Protein AF-A0A1Q9LRY3-F1 (afdb_monomer_lite)

Organism: NCBI:txid1193682

Radius of gyration: 35.94 Å; chains: 1; bounding box: 69×40×103 Å

Foldseek 3Di:
DDKDKDDDQAAAAQDWDDWIKMKDKDKDFDPCVVPPCPLVVLVVLQFFKKKKKKWWWKAFFAPRRPDIDIDMWIFMDTRPDRMTMTIDMDIHGTHHHNDFDFFTQGIKTQQKMKMWMFGAHPVRHGGPVGIDIDMDRGPPRIDRPDTHGHAYDKDKDKFWKWKWKQFLNFIWTLGIWMWIWIQGSVQKIKTATDRDAFTKGFWDDVNHWTKIWGKHKHWDMWIDGQVVWIKTKIKIWTQWMDTNNRTLHHRPWTWIFIKMWTKHFDPPADNHPHAKIKTFIFTAQTDRSPPCSVVCCSIGRGGTMMMMMGTD

Secondary structure (DSSP, 8-state):
-EEEE---SEEETTSPPPPEEEEEEEEEE--GGGSTTHHHHHHHTT--EEEEEEEEEEEE-GGGTT-EEEEEEEEEEETT-SEEEEEEEEEEPP---SS-EEEEEEEEE-SEEEEEEEEE-TTS-B-TT--EEEEEE-SSS-EEEEEEEEEPPPEEEEEEEEEEEEETTEEEEEEEEEEEEEE-TTS-EEEEEE--PPEEEEEEETTTEEEEEEEEEEEEEEEEETTTEEEEEEEEEEEEEEETTEEEE-TTS-EEEEEEEEEEE-TT-BTTTB-EEEEEE-----BS-GGGHHHHHHHH--S-EEEEEEE-

pLDDT: mean 89.68, std 7.14, range [59.06, 97.5]

Sequence (312 aa):
MSVEMDVPTTAVAGVPTEPVPWRARGSVSLRWATAPGLQEALIAEGATTLSGSASVRVYLGGDRVREFVDVEVTGTAPIGADSVSLSASGQFPPMVFASPGAGNPMLVTPGGVGSGITPLKADGTPTSVGTVGFWCMVTPILETWHRVDVLPAPTSAEHGVSGQARLAGADVDLGAGTLALTETADKAVTGSLALPATGTASLRLLGIIPAAARVRVVPGPITGTLASGLSTQATVQVSELSVLGVRVVGEKTPCTSTTTIALSAAEAFTVQAGGTLTGTFDVGAFTGCGAFRPVVDHLLAKPGNTITITTG

Structure (mmCIF, N/CA/C/O backbone):
data_AF-A0A1Q9LRY3-F1
#
_entry.id   AF-A0A1Q9LRY3-F1
#
loop_
_atom_site.group_PDB
_atom_site.id
_atom_site.type_symbol
_atom_site.label_atom_id
_atom_site.label_alt_id
_atom_site.label_comp_id
_atom_site.label_asym_id
_atom_site.label_entity_id
_atom_site.label_seq_id
_atom_site.pdbx_PDB_ins_code
_atom_site.Cartn_x
_atom_site.Cartn_y
_atom_site.Cartn_z
_atom_site.occupancy
_atom_site.B_iso_or_equiv
_atom_site.auth_seq_id
_atom_site.auth_comp_id
_atom_site.auth_asym_id
_atom_site.auth_atom_id
_atom_site.pdbx_PDB_model_num
ATOM 1 N N . MET A 1 1 ? -11.692 1.065 36.501 1.00 73.75 1 MET A N 1
ATOM 2 C CA . MET A 1 1 ? -11.406 0.095 35.423 1.00 73.75 1 MET A CA 1
ATOM 3 C C . MET A 1 1 ? -10.418 0.749 34.477 1.00 73.75 1 MET A C 1
ATOM 5 O O . MET A 1 1 ? -10.568 1.934 34.219 1.00 73.75 1 MET A O 1
ATOM 9 N N . SER A 1 2 ? -9.408 0.020 34.022 1.00 77.81 2 SER A N 1
ATOM 10 C CA . SER A 1 2 ? -8.492 0.419 32.957 1.00 77.81 2 SER A CA 1
ATOM 11 C C . SER A 1 2 ? -8.636 -0.554 31.788 1.00 77.81 2 SER A C 1
ATOM 13 O O . SER A 1 2 ? -8.866 -1.749 31.992 1.00 77.81 2 SER A O 1
ATOM 15 N N . VAL A 1 3 ? -8.518 -0.039 30.568 1.00 82.06 3 VAL A N 1
ATOM 16 C CA . VAL A 1 3 ? -8.523 -0.836 29.338 1.00 82.06 3 VAL A CA 1
ATOM 17 C C . VAL A 1 3 ? -7.234 -0.523 28.590 1.00 82.06 3 VAL A C 1
ATOM 19 O O . VAL A 1 3 ? -6.947 0.632 28.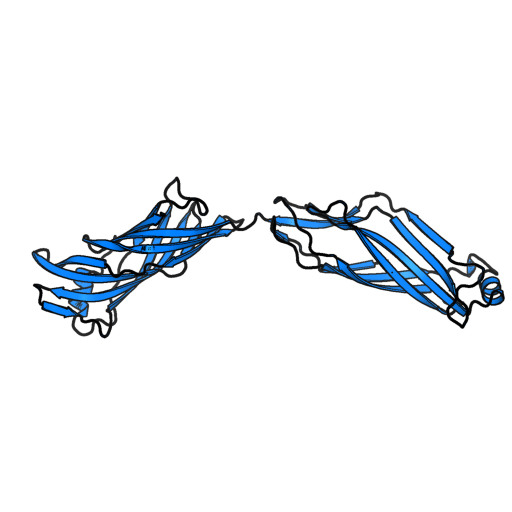298 1.00 82.06 3 VAL A O 1
ATOM 22 N N . GLU A 1 4 ? -6.441 -1.554 28.336 1.00 86.19 4 GLU A N 1
ATOM 23 C CA . GLU A 1 4 ? -5.235 -1.521 27.517 1.00 86.19 4 GLU A CA 1
ATOM 24 C C . GLU A 1 4 ? -5.583 -2.051 26.122 1.00 86.19 4 GLU A C 1
ATOM 26 O O . GLU A 1 4 ? -6.300 -3.048 25.984 1.00 86.19 4 GLU A O 1
ATOM 31 N N . MET A 1 5 ? -5.090 -1.373 25.089 1.00 86.94 5 MET A N 1
ATOM 32 C CA . MET A 1 5 ? -5.422 -1.638 23.689 1.00 86.94 5 MET A CA 1
ATOM 33 C C . MET A 1 5 ? -4.186 -1.423 22.824 1.00 86.94 5 MET A C 1
ATOM 35 O O . MET A 1 5 ? -3.426 -0.492 23.085 1.00 86.94 5 MET A O 1
ATOM 39 N N . ASP A 1 6 ? -4.031 -2.230 21.777 1.00 87.50 6 ASP A N 1
ATOM 40 C CA . ASP A 1 6 ? -3.052 -1.980 20.716 1.00 87.50 6 ASP A CA 1
ATOM 41 C C . ASP A 1 6 ? -3.786 -1.444 19.484 1.00 87.50 6 ASP A C 1
ATOM 43 O O . ASP A 1 6 ? -4.295 -2.197 18.652 1.00 87.50 6 ASP A O 1
ATOM 47 N N . VAL A 1 7 ? -3.971 -0.125 19.463 1.00 87.19 7 VAL A N 1
ATOM 48 C CA . VAL A 1 7 ? -4.775 0.574 18.458 1.00 87.19 7 VAL A CA 1
ATOM 49 C C . VAL A 1 7 ? -3.871 1.255 17.428 1.00 87.19 7 VAL A C 1
ATOM 51 O O . VAL A 1 7 ? -2.958 1.990 17.811 1.00 87.19 7 VAL A O 1
ATOM 54 N N . PRO A 1 8 ? -4.123 1.079 16.118 1.00 88.44 8 PRO A N 1
ATOM 55 C CA . PRO A 1 8 ? -3.347 1.754 15.089 1.00 88.44 8 PRO A CA 1
ATOM 56 C C . PRO A 1 8 ? -3.549 3.272 15.139 1.00 88.44 8 PRO A C 1
ATOM 58 O O . PRO A 1 8 ? -4.642 3.770 15.413 1.00 88.44 8 PRO A O 1
ATOM 61 N N . THR A 1 9 ? -2.493 4.024 14.833 1.00 89.75 9 THR A N 1
ATOM 62 C CA . THR A 1 9 ? -2.553 5.488 14.676 1.00 89.75 9 THR A CA 1
ATOM 63 C C . THR A 1 9 ? -2.983 5.905 13.271 1.00 89.75 9 THR A C 1
ATOM 65 O O . THR A 1 9 ? -3.485 7.014 13.090 1.00 89.75 9 THR A O 1
ATOM 68 N N . THR A 1 10 ? -2.849 5.006 12.292 1.00 91.19 10 THR A N 1
ATOM 69 C CA . THR A 1 10 ? -3.249 5.224 10.900 1.00 91.19 10 THR A CA 1
ATOM 70 C C . THR A 1 10 ? -4.116 4.086 10.360 1.00 91.19 10 THR A C 1
ATOM 72 O O . THR A 1 10 ? -3.998 2.932 10.768 1.00 91.19 10 THR A O 1
ATOM 75 N N . ALA A 1 11 ? -4.995 4.414 9.417 1.00 91.94 11 ALA A N 1
ATOM 76 C CA . ALA A 1 11 ? -5.790 3.469 8.636 1.00 91.94 11 ALA A CA 1
ATOM 77 C C . ALA A 1 11 ? -5.769 3.879 7.158 1.00 91.94 11 ALA A C 1
ATOM 79 O O . ALA A 1 11 ? -5.368 4.993 6.831 1.00 91.94 11 ALA A O 1
ATOM 80 N N . VAL A 1 12 ? -6.208 3.000 6.258 1.00 92.19 12 VAL A N 1
ATOM 81 C CA . VAL A 1 12 ? -6.309 3.300 4.822 1.00 92.19 12 VAL A CA 1
ATOM 82 C C . VAL A 1 12 ? -7.775 3.260 4.406 1.00 92.19 12 VAL A C 1
ATOM 84 O O . VAL A 1 12 ? -8.494 2.323 4.746 1.00 92.19 12 VAL A O 1
ATOM 87 N N . ALA A 1 13 ? -8.225 4.282 3.678 1.00 91.94 13 ALA A N 1
ATOM 88 C CA . ALA A 1 13 ? -9.606 4.379 3.224 1.00 91.94 13 ALA A CA 1
ATOM 89 C C . ALA A 1 13 ? -10.010 3.139 2.404 1.00 91.94 13 ALA A C 1
ATOM 91 O O . ALA A 1 13 ? -9.270 2.694 1.529 1.00 91.94 13 ALA A O 1
ATOM 92 N N . GLY A 1 14 ? -11.173 2.561 2.700 1.00 89.50 14 GLY A N 1
ATOM 93 C CA . GLY A 1 14 ? -11.691 1.357 2.043 1.00 89.50 14 GLY A CA 1
ATOM 94 C C . GLY A 1 14 ? -10.984 0.042 2.404 1.00 89.50 14 GLY A C 1
ATOM 95 O O . GLY A 1 14 ? -11.425 -1.012 1.948 1.00 89.50 14 GLY A O 1
ATOM 96 N N . VAL A 1 15 ? -9.932 0.065 3.230 1.00 90.38 15 VAL A N 1
ATOM 97 C CA . VAL A 1 15 ? -9.216 -1.137 3.684 1.00 90.38 15 VAL A CA 1
ATOM 98 C C . VAL A 1 15 ? -9.613 -1.450 5.134 1.00 90.38 15 VAL A C 1
ATOM 100 O O . VAL A 1 15 ? -9.530 -0.561 5.984 1.00 90.38 15 VAL A O 1
ATOM 103 N N . PRO A 1 16 ? -10.041 -2.688 5.453 1.00 92.12 16 PRO A N 1
ATOM 104 C CA . PRO A 1 16 ? -10.281 -3.092 6.836 1.00 92.12 16 PRO A CA 1
ATOM 105 C C . PRO A 1 16 ? -9.010 -2.987 7.683 1.00 92.12 16 PRO A C 1
ATOM 107 O O . PRO A 1 16 ? -7.952 -3.462 7.274 1.00 92.12 16 PRO A O 1
ATOM 110 N N . THR A 1 17 ? -9.111 -2.398 8.875 1.00 91.62 17 THR A N 1
ATOM 111 C CA . THR A 1 17 ? -8.026 -2.446 9.864 1.00 91.62 17 THR A CA 1
ATOM 112 C C . THR A 1 17 ? -7.809 -3.873 10.361 1.00 91.62 17 THR A C 1
ATOM 114 O O . THR A 1 17 ? -8.718 -4.702 10.320 1.00 91.62 17 THR A O 1
ATOM 117 N N . GLU A 1 18 ? -6.640 -4.152 10.933 1.00 91.81 18 GLU A N 1
ATOM 118 C CA . GLU A 1 18 ? -6.474 -5.360 11.746 1.00 91.81 18 GLU A CA 1
ATOM 119 C C . GLU A 1 18 ? -7.456 -5.351 12.939 1.00 91.81 18 GLU A C 1
ATOM 121 O O . GLU A 1 18 ? -7.834 -4.271 13.423 1.00 91.81 18 GLU A O 1
ATOM 126 N N . PRO A 1 19 ? -7.893 -6.528 13.428 1.00 93.00 19 PRO A N 1
ATOM 127 C CA . PRO A 1 19 ? -8.629 -6.627 14.682 1.00 93.00 19 PRO A CA 1
ATOM 128 C C . PRO A 1 19 ? -7.817 -6.030 15.834 1.00 93.00 19 PRO A C 1
ATOM 130 O O . PRO A 1 19 ? -6.621 -6.283 15.959 1.00 93.00 19 PRO A O 1
ATOM 133 N N . VAL A 1 20 ? -8.471 -5.275 16.716 1.00 93.62 20 VAL A N 1
ATOM 134 C CA . VAL A 1 20 ? -7.794 -4.601 17.834 1.00 93.62 20 VAL A CA 1
ATOM 135 C C . VAL A 1 20 ? -7.915 -5.455 19.089 1.00 93.62 20 VAL A C 1
ATOM 137 O O . VAL A 1 20 ? -9.012 -5.529 19.657 1.00 93.62 20 VAL A O 1
ATOM 140 N N . PRO A 1 21 ? -6.834 -6.094 19.568 1.00 94.50 21 PRO A N 1
ATOM 141 C CA . PRO A 1 21 ? -6.869 -6.797 20.836 1.00 94.50 21 PRO A CA 1
ATOM 142 C C . PRO A 1 21 ? -6.988 -5.806 21.991 1.00 94.50 21 PRO A C 1
ATOM 144 O O . PRO A 1 21 ? -6.367 -4.741 22.003 1.00 94.50 21 PRO A O 1
ATOM 147 N N . TRP A 1 22 ? -7.761 -6.189 23.002 1.00 93.25 22 TRP A N 1
ATOM 148 C CA . TRP A 1 22 ? -7.897 -5.414 24.225 1.00 93.25 22 TRP A CA 1
ATOM 149 C C . TRP A 1 22 ? -7.783 -6.296 25.461 1.00 93.25 22 TRP A C 1
ATOM 151 O O . TRP A 1 22 ? -8.144 -7.478 25.468 1.00 93.25 22 TRP A O 1
ATOM 161 N N . ARG A 1 23 ? -7.279 -5.695 26.537 1.00 93.25 23 ARG A N 1
ATOM 162 C CA . ARG A 1 23 ? -7.241 -6.269 27.882 1.00 93.25 23 ARG A CA 1
ATOM 163 C C . ARG A 1 23 ? -7.797 -5.248 28.849 1.00 93.25 23 ARG A C 1
ATOM 165 O O . ARG A 1 23 ? -7.340 -4.116 28.889 1.00 93.25 23 ARG A O 1
ATOM 172 N N . ALA A 1 24 ? -8.765 -5.651 29.650 1.00 91.06 24 ALA A N 1
ATOM 173 C CA . ALA A 1 24 ? -9.369 -4.784 30.640 1.00 91.06 24 ALA A CA 1
ATOM 174 C C . ALA A 1 24 ? -9.123 -5.334 32.042 1.00 91.06 24 ALA A C 1
ATOM 176 O O . ALA A 1 24 ? -9.172 -6.544 32.276 1.00 91.06 24 ALA A O 1
ATOM 177 N N . ARG A 1 25 ? -8.849 -4.429 32.978 1.00 91.38 25 ARG A N 1
ATOM 178 C CA . ARG A 1 25 ? -8.678 -4.724 34.398 1.00 91.38 25 ARG A CA 1
ATOM 179 C C . ARG A 1 25 ? -9.492 -3.743 35.222 1.00 91.38 25 ARG A C 1
ATOM 181 O O . ARG A 1 25 ? -9.695 -2.588 34.857 1.00 91.38 25 ARG A O 1
ATOM 188 N N . GLY A 1 26 ? -9.963 -4.178 36.372 1.00 88.81 26 GLY A N 1
ATOM 189 C CA . GLY A 1 26 ? -10.694 -3.313 37.278 1.00 88.81 26 GLY A CA 1
ATOM 190 C C . GLY A 1 26 ? -10.714 -3.873 38.679 1.00 88.81 26 GLY A C 1
ATOM 191 O O . GLY A 1 26 ? -10.253 -4.982 38.936 1.00 88.81 26 GLY A O 1
ATOM 192 N N . SER A 1 27 ? -11.276 -3.095 39.584 1.00 89.38 27 SER A N 1
ATOM 193 C CA . SER A 1 27 ? -11.623 -3.582 40.902 1.00 89.38 27 SER A CA 1
ATOM 194 C C . SER A 1 27 ? -12.907 -2.917 41.363 1.00 89.38 27 SER A C 1
ATOM 196 O O . SER A 1 27 ? -13.177 -1.763 41.022 1.00 89.38 27 SER A O 1
ATOM 198 N N . VAL A 1 28 ? -13.698 -3.658 42.131 1.00 86.94 28 VAL A N 1
ATOM 199 C CA . VAL A 1 28 ? -14.804 -3.099 42.907 1.00 86.94 28 VAL A CA 1
ATOM 200 C C . VAL A 1 28 ? -14.373 -3.091 44.359 1.00 86.94 28 VAL A C 1
ATOM 202 O O . VAL A 1 28 ? -14.120 -4.150 44.932 1.00 86.94 28 VAL A O 1
ATOM 205 N N . SER A 1 29 ? -14.239 -1.902 44.941 1.00 86.81 29 SER A N 1
ATOM 206 C CA . SER A 1 29 ? -13.903 -1.751 46.356 1.00 86.81 29 SER A CA 1
ATOM 207 C C . SER A 1 29 ? -15.130 -1.997 47.224 1.00 86.81 29 SER A C 1
ATOM 209 O O . SER A 1 29 ? -16.175 -1.378 47.031 1.00 86.81 29 SER A O 1
ATOM 211 N N . LEU A 1 30 ? -14.975 -2.862 48.217 1.00 84.38 30 LEU A N 1
ATOM 212 C CA . LEU A 1 30 ? -16.008 -3.240 49.166 1.00 84.38 30 LEU A CA 1
ATOM 213 C C . LEU A 1 30 ? -15.738 -2.519 50.483 1.00 84.38 30 LEU A C 1
ATOM 215 O O . LEU A 1 30 ? -14.848 -2.882 51.244 1.00 84.38 30 LEU A O 1
ATOM 219 N N . ARG A 1 31 ? -16.483 -1.442 50.749 1.00 84.69 31 ARG A N 1
ATOM 220 C CA . ARG A 1 31 ? -16.332 -0.669 51.990 1.00 84.69 31 ARG A CA 1
ATOM 221 C C . ARG A 1 31 ? -17.292 -1.162 53.064 1.00 84.69 31 ARG A C 1
ATOM 223 O O . ARG A 1 31 ? -18.238 -0.463 53.419 1.00 84.69 31 ARG A O 1
ATOM 230 N N . TRP A 1 32 ? -17.022 -2.340 53.616 1.00 84.06 32 TRP A N 1
ATOM 231 C CA . TRP A 1 32 ? -17.855 -2.969 54.650 1.00 84.06 32 TRP A CA 1
ATOM 232 C C . TRP A 1 32 ? -18.131 -2.060 55.855 1.00 84.06 32 TRP A C 1
ATOM 234 O O . TRP A 1 32 ? -19.256 -1.996 56.338 1.00 84.06 32 TRP A O 1
ATOM 244 N N . ALA A 1 33 ? -17.146 -1.255 56.270 1.00 81.94 33 ALA A N 1
ATOM 245 C CA . ALA A 1 33 ? -17.295 -0.299 57.371 1.00 81.94 33 ALA A CA 1
ATOM 246 C C . ALA A 1 33 ? -18.390 0.765 57.142 1.00 81.94 33 ALA A C 1
ATOM 248 O O . ALA A 1 33 ? -18.914 1.320 58.102 1.00 81.94 33 ALA A O 1
ATOM 249 N N . THR A 1 34 ? -18.742 1.059 55.885 1.00 80.62 34 THR A N 1
ATOM 250 C CA . THR A 1 34 ? -19.812 2.020 55.555 1.00 80.62 34 THR A CA 1
ATOM 251 C C . THR A 1 34 ? -21.216 1.412 55.595 1.00 80.62 34 THR A C 1
ATOM 253 O O . THR A 1 34 ? -22.191 2.156 55.549 1.00 80.62 34 THR A O 1
ATOM 256 N N . ALA A 1 35 ? -21.327 0.086 55.726 1.00 80.25 35 ALA A N 1
ATOM 257 C CA . ALA A 1 35 ? -22.589 -0.641 55.838 1.00 80.25 35 ALA A CA 1
ATOM 258 C C . ALA A 1 35 ? -22.475 -1.781 56.876 1.00 80.25 35 ALA A C 1
ATOM 260 O O . ALA A 1 35 ? -22.403 -2.956 56.502 1.00 80.25 35 ALA A O 1
ATOM 261 N N . PRO A 1 36 ? -22.444 -1.451 58.183 1.00 80.94 36 PRO A N 1
ATOM 262 C CA . PRO A 1 36 ? -22.343 -2.449 59.247 1.00 80.94 36 PRO A CA 1
ATOM 263 C C . PRO A 1 36 ? -23.496 -3.462 59.166 1.00 80.94 36 PRO A C 1
ATOM 265 O O . PRO A 1 36 ? -24.648 -3.062 59.004 1.00 80.94 36 PRO A O 1
ATOM 268 N N . GLY A 1 37 ? -23.208 -4.762 59.279 1.00 85.25 37 GLY A N 1
ATOM 269 C CA . GLY A 1 37 ? -24.217 -5.829 59.226 1.00 85.25 37 GLY A CA 1
ATOM 270 C C . GLY A 1 37 ? -24.505 -6.392 57.829 1.00 85.25 37 GLY A C 1
ATOM 271 O O . GLY A 1 37 ? -25.123 -7.451 57.718 1.00 85.25 37 GLY A O 1
ATOM 272 N N . LEU A 1 38 ? -24.069 -5.722 56.750 1.00 86.56 38 LEU A N 1
ATOM 273 C CA . LEU A 1 38 ? -24.312 -6.199 55.383 1.00 86.56 38 LEU A CA 1
ATOM 274 C C . LEU A 1 38 ? -23.587 -7.522 55.110 1.00 86.56 38 LEU A C 1
ATOM 276 O O . LEU A 1 38 ? -24.153 -8.419 54.492 1.00 86.56 38 LEU A O 1
ATOM 280 N N . GLN A 1 39 ? -22.345 -7.654 55.575 1.00 89.81 39 GLN A N 1
ATOM 281 C CA . GLN A 1 39 ? -21.568 -8.875 55.384 1.00 89.81 39 GLN A CA 1
ATOM 282 C C . GLN A 1 39 ? -22.225 -10.058 56.102 1.00 89.81 39 GLN A C 1
ATOM 284 O O . GLN A 1 39 ? -22.404 -11.117 55.506 1.00 89.81 39 GLN A O 1
ATOM 289 N N . GLU A 1 40 ? -22.627 -9.870 57.358 1.00 91.00 40 GLU A N 1
ATOM 290 C CA . GLU A 1 40 ? -23.303 -10.883 58.164 1.00 91.00 40 GLU A CA 1
ATOM 291 C C . GLU A 1 40 ? -24.643 -11.290 57.545 1.00 91.00 40 GLU A C 1
ATOM 293 O O . GLU A 1 40 ? -24.951 -12.480 57.490 1.00 91.00 40 GLU A O 1
ATOM 298 N N . ALA A 1 41 ? -25.410 -10.329 57.021 1.00 90.38 41 ALA A N 1
ATOM 299 C CA . ALA A 1 41 ? -26.664 -10.603 56.324 1.00 90.38 41 ALA A CA 1
ATOM 300 C C . ALA A 1 41 ? -26.449 -11.447 55.057 1.00 90.38 41 ALA A C 1
ATOM 302 O O . ALA A 1 41 ? -27.172 -12.413 54.827 1.00 90.38 41 ALA A O 1
ATOM 303 N N . LEU A 1 42 ? -25.422 -11.140 54.257 1.00 92.12 42 LEU A N 1
ATOM 304 C CA . LEU A 1 42 ? -25.081 -11.936 53.076 1.00 92.12 42 LEU A CA 1
ATOM 305 C C . LEU A 1 42 ? -24.637 -13.360 53.448 1.00 92.12 42 LEU A C 1
ATOM 307 O O . LEU A 1 42 ? -25.035 -14.316 52.782 1.00 92.12 42 LEU A O 1
ATOM 311 N N . ILE A 1 43 ? -23.855 -13.516 54.521 1.00 93.56 43 ILE A N 1
ATOM 312 C CA . ILE A 1 43 ? -23.449 -14.833 55.041 1.00 93.56 43 ILE A CA 1
ATOM 313 C C . ILE A 1 43 ? -24.670 -15.623 55.533 1.00 93.56 43 ILE A C 1
ATOM 315 O O . ILE A 1 43 ? -24.761 -16.821 55.270 1.00 93.56 43 ILE A O 1
ATOM 319 N N . ALA A 1 44 ? -25.625 -14.972 56.205 1.00 93.81 44 ALA A N 1
ATOM 320 C CA . ALA A 1 44 ? -26.860 -15.608 56.667 1.00 93.81 44 ALA A CA 1
ATOM 321 C C . ALA A 1 44 ? -27.730 -16.122 55.503 1.00 93.81 44 ALA A C 1
ATOM 323 O O . ALA A 1 44 ? -28.356 -17.172 55.624 1.00 93.81 44 ALA A O 1
ATOM 324 N N . GLU A 1 45 ? -27.690 -15.446 54.351 1.00 94.38 45 GLU A N 1
ATOM 325 C CA . GLU A 1 45 ? -28.293 -15.898 53.086 1.00 94.38 45 GLU A CA 1
ATOM 326 C C . GLU A 1 45 ? -27.479 -16.998 52.368 1.00 94.38 45 GLU A C 1
ATOM 328 O O . GLU A 1 45 ? -27.818 -17.431 51.261 1.00 94.38 45 GLU A O 1
ATOM 333 N N . GLY A 1 46 ? -26.394 -17.467 52.988 1.00 94.56 46 GLY A N 1
ATOM 334 C CA . GLY A 1 46 ? -25.541 -18.540 52.490 1.00 94.56 46 GLY A CA 1
ATOM 335 C C . GLY A 1 46 ? -24.461 -18.091 51.506 1.00 94.56 46 GLY A C 1
ATOM 336 O O . GLY A 1 46 ? -23.884 -18.949 50.837 1.00 94.56 46 GLY A O 1
ATOM 337 N N . ALA A 1 47 ? -24.178 -16.787 51.385 1.00 95.56 47 ALA A N 1
ATOM 338 C CA . ALA A 1 47 ? -23.118 -16.304 50.506 1.00 95.56 47 ALA A CA 1
ATOM 339 C C . ALA A 1 47 ? -21.732 -16.717 51.023 1.00 95.56 47 ALA A C 1
ATOM 341 O O . ALA A 1 47 ? -21.366 -16.446 52.166 1.00 95.56 47 ALA A O 1
ATOM 342 N N . THR A 1 48 ? -20.927 -17.312 50.148 1.00 96.38 48 THR A N 1
ATOM 343 C CA . THR A 1 48 ? -19.517 -17.645 50.408 1.00 96.38 48 THR A CA 1
ATOM 344 C C . THR A 1 48 ? -18.564 -16.821 49.551 1.00 96.38 48 THR A C 1
ATOM 346 O O . THR A 1 48 ? -17.422 -16.575 49.940 1.00 96.38 48 THR A O 1
ATOM 349 N N . THR A 1 49 ? -19.023 -16.381 48.380 1.00 96.56 49 THR A N 1
ATOM 350 C CA . THR A 1 49 ? -18.237 -15.596 47.426 1.00 96.56 49 THR A CA 1
ATOM 351 C C . THR A 1 49 ? -19.061 -14.440 46.868 1.00 96.56 49 THR A C 1
ATOM 353 O O . THR A 1 49 ? -20.288 -14.411 46.944 1.00 96.56 49 THR A O 1
ATOM 356 N N . LEU A 1 50 ? -18.366 -13.449 46.324 1.00 95.25 50 LEU A N 1
ATOM 357 C CA . LEU A 1 50 ? -18.930 -12.299 45.634 1.00 95.25 50 LEU A CA 1
ATOM 358 C C . LEU A 1 50 ? -18.454 -12.340 44.188 1.00 95.25 50 LEU A C 1
ATOM 360 O O . LEU A 1 50 ? -17.248 -12.369 43.946 1.00 95.25 50 LEU A O 1
ATOM 364 N N . SER A 1 51 ? -19.388 -12.315 43.241 1.00 95.44 51 SER A N 1
ATOM 365 C CA . SER A 1 51 ? -19.103 -12.149 41.817 1.00 95.44 51 SER A CA 1
ATOM 366 C C . SER A 1 51 ? -19.290 -10.692 41.428 1.00 95.44 51 SER A C 1
ATOM 368 O O . SER A 1 51 ? -20.405 -10.174 41.469 1.00 95.44 51 SER A O 1
ATOM 370 N N . GLY A 1 52 ? -18.198 -10.025 41.071 1.00 93.88 52 GLY A N 1
ATOM 371 C CA . GLY A 1 52 ? -18.205 -8.663 40.557 1.00 93.88 52 GLY A CA 1
ATOM 372 C C . GLY A 1 52 ? -18.251 -8.650 39.032 1.00 93.88 52 GLY A C 1
ATOM 373 O O . GLY A 1 52 ? -17.638 -9.493 38.377 1.00 93.88 52 GLY A O 1
ATOM 374 N N . SER A 1 53 ? -18.947 -7.666 38.475 1.00 92.44 53 SER A N 1
ATOM 375 C CA . SER A 1 53 ? -19.002 -7.390 37.038 1.00 92.44 53 SER A CA 1
ATOM 376 C C . SER A 1 53 ? -18.909 -5.887 36.785 1.00 92.44 53 SER A C 1
ATOM 378 O O . SER A 1 53 ? -19.389 -5.084 37.590 1.00 92.44 53 SER A O 1
ATOM 380 N N . ALA A 1 54 ? -18.282 -5.503 35.678 1.00 90.06 54 ALA A N 1
ATOM 381 C CA . ALA A 1 54 ? -18.363 -4.162 35.118 1.00 90.06 54 ALA A CA 1
ATOM 382 C C . ALA A 1 54 ? -18.405 -4.250 33.592 1.00 90.06 54 ALA A C 1
ATOM 384 O O . ALA A 1 54 ? -17.724 -5.076 32.995 1.00 90.06 54 ALA A O 1
ATOM 385 N N . SER A 1 55 ? -19.203 -3.398 32.964 1.00 88.50 55 SER A N 1
ATOM 386 C CA . SER A 1 55 ? -19.448 -3.381 31.529 1.00 88.50 55 SER A CA 1
ATOM 387 C C . SER A 1 55 ? -19.395 -1.954 31.002 1.00 88.50 55 SER A C 1
ATOM 389 O O . SER A 1 55 ? -19.891 -1.015 31.633 1.00 88.50 55 SER A O 1
ATOM 391 N N . VAL A 1 56 ? -18.789 -1.790 29.833 1.00 87.12 56 VAL A N 1
ATOM 392 C CA . VAL A 1 56 ? -18.792 -0.537 29.078 1.00 87.12 56 VAL A CA 1
ATOM 393 C C . VAL A 1 56 ? -19.095 -0.839 27.622 1.00 87.12 56 VAL A C 1
ATOM 395 O O . VAL A 1 56 ? -18.544 -1.771 27.039 1.00 87.12 56 VAL A O 1
ATOM 398 N N . ARG A 1 57 ? -19.974 -0.036 27.027 1.00 87.62 57 ARG A N 1
ATOM 399 C CA . ARG A 1 57 ? -20.280 -0.121 25.603 1.00 87.62 57 ARG A CA 1
ATOM 400 C C . ARG A 1 57 ? -19.275 0.699 24.814 1.00 87.62 57 ARG A C 1
ATOM 402 O O . ARG A 1 57 ? -19.135 1.894 25.061 1.00 87.62 57 ARG A O 1
ATOM 409 N N . VAL A 1 58 ? -18.617 0.085 23.842 1.00 88.69 58 VAL A N 1
ATOM 410 C CA . VAL A 1 58 ? -17.687 0.773 22.944 1.00 88.69 58 VAL A CA 1
ATOM 411 C C . VAL A 1 58 ? -18.283 0.778 21.547 1.00 88.69 58 VAL A C 1
ATOM 413 O O . VAL A 1 58 ? -18.437 -0.276 20.939 1.00 88.69 58 VAL A O 1
ATOM 416 N N . TYR A 1 59 ? -18.634 1.959 21.048 1.00 88.94 59 TYR A N 1
ATOM 417 C CA . TYR A 1 59 ? -19.045 2.161 19.664 1.00 88.94 59 TYR A CA 1
ATOM 418 C C . TYR A 1 59 ? -17.823 2.189 18.758 1.00 88.94 59 TYR A C 1
ATOM 420 O O . TYR A 1 59 ? -16.811 2.828 19.068 1.00 88.94 59 TYR A O 1
ATOM 428 N N . LEU A 1 60 ? -17.950 1.499 17.632 1.00 90.25 60 LEU A N 1
ATOM 429 C CA . LEU A 1 60 ? -16.904 1.377 16.633 1.00 90.25 60 LEU A CA 1
ATOM 430 C C . LEU A 1 60 ? -17.058 2.479 15.587 1.00 90.25 60 LEU A C 1
ATOM 432 O O . LEU A 1 60 ? -18.160 2.781 15.133 1.00 90.25 60 LEU A O 1
ATOM 436 N N . GLY A 1 61 ? -15.944 3.103 15.232 1.00 85.75 61 GLY A N 1
ATOM 437 C CA . GLY A 1 61 ? -15.872 4.142 14.216 1.00 85.75 61 GLY A CA 1
ATOM 438 C C . GLY A 1 61 ? -15.922 3.610 12.783 1.00 85.75 61 GLY A C 1
ATOM 439 O O . GLY A 1 61 ? -16.267 2.456 12.516 1.00 85.75 61 GLY A O 1
ATOM 440 N N . GLY A 1 62 ? -15.556 4.484 11.844 1.00 80.88 62 GLY A N 1
ATOM 441 C CA . GLY A 1 62 ? -15.580 4.194 10.408 1.00 80.88 62 GLY A CA 1
ATOM 442 C C . GLY A 1 62 ? -16.995 4.179 9.835 1.00 80.88 62 GLY A C 1
ATOM 443 O O . GLY A 1 62 ? -17.869 4.915 10.285 1.00 80.88 62 GLY A O 1
ATOM 444 N N . ASP A 1 63 ? -17.246 3.310 8.863 1.00 74.69 63 ASP A N 1
ATOM 445 C CA . ASP A 1 63 ? -18.549 3.162 8.201 1.00 74.69 63 ASP A CA 1
ATOM 446 C C . ASP A 1 63 ? -19.594 2.502 9.119 1.00 74.69 63 ASP A C 1
ATOM 448 O O . ASP A 1 63 ? -20.776 2.405 8.782 1.00 74.69 63 ASP A O 1
ATOM 452 N N . ARG A 1 64 ? -19.162 2.052 10.304 1.00 65.50 64 ARG A N 1
ATOM 453 C CA . ARG A 1 64 ? -19.941 1.261 11.257 1.00 65.50 64 ARG A CA 1
ATOM 454 C C . ARG A 1 64 ? -20.268 1.995 12.555 1.00 65.50 64 ARG A C 1
ATOM 456 O O . ARG A 1 64 ? -20.425 1.346 13.578 1.00 65.50 64 ARG A O 1
ATOM 463 N N . VAL A 1 65 ? -20.504 3.310 12.513 1.00 63.91 65 VAL A N 1
ATOM 464 C CA . VAL A 1 65 ? -20.811 4.167 13.694 1.00 63.91 65 VAL A CA 1
ATOM 465 C C . VAL A 1 65 ? -21.991 3.675 14.573 1.00 63.91 65 VAL A C 1
ATOM 467 O O . VAL A 1 65 ? -22.254 4.219 15.641 1.00 63.91 65 VAL A O 1
ATOM 470 N N . ARG A 1 66 ? -22.742 2.650 14.146 1.00 69.06 66 ARG A N 1
ATOM 471 C CA . ARG A 1 66 ? -23.852 2.029 14.893 1.00 69.06 66 ARG A CA 1
ATOM 472 C C . ARG A 1 66 ? -23.524 0.656 15.490 1.00 69.06 66 ARG A C 1
ATOM 474 O O . ARG A 1 66 ? -24.349 0.126 16.229 1.00 69.06 66 ARG A O 1
ATOM 481 N N . GLU A 1 67 ? -22.373 0.075 15.166 1.00 85.56 67 GLU A N 1
ATOM 482 C CA . GLU A 1 67 ? -21.904 -1.173 15.761 1.00 85.56 67 GLU A CA 1
ATOM 483 C C . GLU A 1 67 ? -21.225 -0.878 17.100 1.00 85.56 67 GLU A C 1
ATOM 485 O O . GLU A 1 67 ? -20.572 0.155 17.280 1.00 85.56 67 GLU A O 1
ATOM 490 N N . PHE A 1 68 ? -21.405 -1.779 18.058 1.00 88.62 68 PHE A N 1
ATOM 491 C CA . PHE A 1 68 ? -20.795 -1.664 19.368 1.00 88.62 68 PHE A CA 1
ATOM 492 C C . PHE A 1 68 ? -20.350 -3.026 19.880 1.00 88.62 68 PHE A C 1
ATOM 494 O O . PHE A 1 68 ? -20.920 -4.059 19.533 1.00 88.62 68 PHE A O 1
ATOM 501 N N . VAL A 1 69 ? -19.346 -3.002 20.746 1.00 90.00 69 VAL A N 1
ATOM 502 C CA . VAL A 1 69 ? -18.895 -4.156 21.518 1.00 90.00 69 VAL A CA 1
ATOM 503 C C . VAL A 1 69 ? -19.066 -3.816 22.990 1.00 90.00 69 VAL A C 1
ATOM 505 O O . VAL A 1 69 ? -18.594 -2.776 23.455 1.00 90.00 69 VAL A O 1
ATOM 508 N N . ASP A 1 70 ? -19.749 -4.692 23.717 1.00 88.88 70 ASP A N 1
ATOM 509 C CA . ASP A 1 70 ? -19.845 -4.595 25.167 1.00 88.88 70 ASP A CA 1
ATOM 510 C C . ASP A 1 70 ? -18.588 -5.245 25.772 1.00 88.88 70 ASP A C 1
ATOM 512 O O . ASP A 1 70 ? -18.341 -6.443 25.637 1.00 88.88 70 ASP A O 1
ATOM 516 N N . VAL A 1 71 ? -17.745 -4.420 26.391 1.00 89.69 71 VAL A N 1
ATOM 517 C CA . VAL A 1 71 ? -16.545 -4.857 27.107 1.00 89.69 71 VAL A CA 1
ATOM 518 C C . VAL A 1 71 ? -16.961 -5.171 28.533 1.00 89.69 71 VAL A C 1
ATOM 520 O O . VAL A 1 71 ? -17.126 -4.264 29.349 1.00 89.69 71 VAL A O 1
ATOM 523 N N . GLU A 1 72 ? -17.139 -6.455 28.821 1.00 90.94 72 GLU A N 1
ATOM 524 C CA . GLU A 1 72 ? -17.496 -6.953 30.145 1.00 90.94 72 GLU A CA 1
ATOM 525 C C . GLU A 1 72 ? -16.269 -7.537 30.852 1.00 90.94 72 GLU A C 1
ATOM 527 O O . GLU A 1 72 ? -15.545 -8.362 30.298 1.00 90.94 72 GLU A O 1
ATOM 532 N N . VAL A 1 73 ? -16.027 -7.095 32.084 1.00 91.81 73 VAL A N 1
ATOM 533 C CA . VAL A 1 73 ? -15.019 -7.646 32.990 1.00 91.81 73 VAL A CA 1
ATOM 534 C C . VAL A 1 73 ? -15.704 -8.264 34.192 1.00 91.81 73 VAL A C 1
ATOM 536 O O . VAL A 1 73 ? -16.554 -7.644 34.828 1.00 91.81 73 VAL A O 1
ATOM 539 N N . THR A 1 74 ? -15.286 -9.471 34.546 1.00 94.62 74 THR A N 1
ATOM 540 C CA . THR A 1 74 ? -15.835 -10.205 35.686 1.00 94.62 74 THR A CA 1
ATOM 541 C C . THR A 1 74 ? -14.724 -10.674 36.607 1.00 94.62 74 THR A C 1
ATOM 543 O O . THR A 1 74 ? -13.552 -10.743 36.225 1.00 94.62 74 THR A O 1
ATOM 546 N N . GLY A 1 75 ? -15.088 -11.013 37.834 1.00 95.06 75 GLY A N 1
ATOM 547 C CA . GLY A 1 75 ? -14.183 -11.637 38.783 1.00 95.06 75 GLY A CA 1
ATOM 548 C C . GLY A 1 75 ? -14.909 -12.069 40.041 1.00 95.06 75 GLY A C 1
ATOM 549 O O . GLY A 1 75 ? -16.052 -11.683 40.279 1.00 95.06 75 GLY A O 1
ATOM 550 N N . THR A 1 76 ? -14.237 -12.870 40.857 1.00 95.69 76 THR A N 1
ATOM 551 C CA . THR A 1 76 ? -14.801 -13.388 42.103 1.00 95.69 76 THR A CA 1
ATOM 552 C C . THR A 1 76 ? -13.854 -13.156 43.266 1.00 95.69 76 THR A C 1
ATOM 554 O O . THR A 1 76 ? -12.639 -13.260 43.104 1.00 95.69 76 THR A O 1
ATOM 557 N N . ALA A 1 77 ? -14.403 -12.902 44.447 1.00 95.31 77 ALA A N 1
ATOM 558 C CA . ALA A 1 77 ? -13.649 -12.834 45.694 1.00 95.31 77 ALA A CA 1
ATOM 559 C C . ALA A 1 77 ? -14.398 -13.570 46.815 1.00 95.31 77 ALA A C 1
ATOM 561 O O . ALA A 1 77 ? -15.622 -13.703 46.739 1.00 95.31 77 ALA A O 1
ATOM 562 N N . PRO A 1 78 ? -13.708 -14.057 47.859 1.00 94.44 78 PRO A N 1
ATOM 563 C CA . PRO A 1 78 ? -14.382 -14.571 49.045 1.00 94.44 78 PRO A CA 1
ATOM 564 C C . PRO A 1 78 ? -15.166 -13.459 49.752 1.00 94.44 78 PRO A C 1
ATOM 566 O O . PRO A 1 78 ? -14.804 -12.280 49.689 1.00 94.44 78 PRO A O 1
ATOM 569 N N . ILE A 1 79 ? -16.240 -13.833 50.447 1.00 90.88 79 ILE A N 1
ATOM 570 C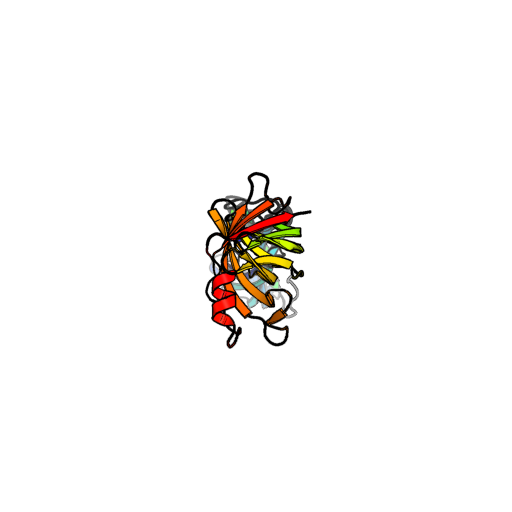 CA . ILE A 1 79 ? -16.971 -12.886 51.291 1.00 90.88 79 ILE A CA 1
ATOM 571 C C . ILE A 1 79 ? -16.055 -12.325 52.392 1.00 90.88 79 ILE A C 1
ATOM 573 O O . ILE A 1 79 ? -15.250 -13.051 52.972 1.00 90.88 79 ILE A O 1
ATOM 577 N N . GLY A 1 80 ? -16.145 -11.017 52.645 1.00 87.06 80 GLY A N 1
ATOM 578 C CA . GLY A 1 80 ? -15.247 -10.300 53.558 1.00 87.06 80 GLY A CA 1
ATOM 579 C C . GLY A 1 80 ? -13.943 -9.797 52.931 1.00 87.06 80 GLY A C 1
ATOM 580 O O . GLY A 1 80 ? -13.179 -9.120 53.609 1.00 87.06 80 GLY A O 1
ATOM 581 N N . ALA A 1 81 ? -13.681 -10.067 51.646 1.00 90.94 81 ALA A N 1
ATOM 582 C CA . ALA A 1 81 ? -12.596 -9.400 50.929 1.00 90.94 81 ALA A CA 1
ATOM 583 C C . ALA A 1 81 ? -12.864 -7.890 50.790 1.00 90.94 81 ALA A C 1
ATOM 585 O O . ALA A 1 81 ? -14.001 -7.474 50.567 1.00 90.94 81 ALA A O 1
ATOM 586 N N . ASP A 1 82 ? -11.813 -7.070 50.833 1.00 90.12 82 ASP A N 1
ATOM 587 C CA . ASP A 1 82 ? -11.920 -5.609 50.669 1.00 90.12 82 ASP A CA 1
ATOM 588 C C . ASP A 1 82 ? -12.147 -5.175 49.211 1.00 90.12 82 ASP A C 1
ATOM 590 O O . ASP A 1 82 ? -12.487 -4.023 48.928 1.00 90.12 82 ASP A O 1
ATOM 594 N N . SER A 1 83 ? -11.939 -6.079 48.249 1.00 90.50 83 SER A N 1
ATOM 595 C CA . SER A 1 83 ? -12.213 -5.810 46.840 1.00 90.50 83 SER A CA 1
ATOM 596 C C . SER A 1 83 ? -12.416 -7.078 46.015 1.00 90.50 83 SER A C 1
ATOM 598 O O . SER A 1 83 ? -11.927 -8.151 46.367 1.00 90.50 83 SER A O 1
ATOM 600 N N . VAL A 1 84 ? -13.094 -6.927 44.876 1.00 93.38 84 VAL A N 1
ATOM 601 C CA . VAL A 1 84 ? -13.147 -7.931 43.805 1.00 93.38 84 VAL A CA 1
ATOM 602 C C . VAL A 1 84 ? -12.293 -7.438 42.646 1.00 93.38 84 VAL A C 1
ATOM 604 O O . VAL A 1 84 ? -12.579 -6.377 42.095 1.00 93.38 84 VAL A O 1
ATOM 607 N N . SER A 1 85 ? -11.253 -8.185 42.270 1.00 93.62 85 SER A N 1
ATOM 608 C CA . SER A 1 85 ? -10.471 -7.898 41.061 1.00 93.62 85 SER A CA 1
ATOM 609 C C . SER A 1 85 ? -11.200 -8.418 39.830 1.00 93.62 85 SER A C 1
ATOM 611 O O . SER A 1 85 ? -11.630 -9.566 39.809 1.00 93.62 85 SER A O 1
ATOM 613 N N . LEU A 1 86 ? -11.331 -7.572 38.813 1.00 94.38 86 LEU A N 1
ATOM 614 C CA . LEU A 1 86 ? -12.024 -7.864 37.564 1.00 94.38 86 LEU A CA 1
ATOM 615 C C . LEU A 1 86 ? -11.015 -7.909 36.422 1.00 94.38 86 LEU A C 1
ATOM 617 O O . LEU A 1 86 ? -10.107 -7.073 36.359 1.00 94.38 86 LEU A O 1
ATOM 621 N N . SER A 1 87 ? -11.200 -8.833 35.484 1.00 94.00 87 SER A N 1
ATOM 622 C CA . SER A 1 87 ? -10.415 -8.836 34.252 1.00 94.00 87 SER A CA 1
ATOM 623 C C . SER A 1 87 ? -11.164 -9.478 33.094 1.00 94.00 87 SER A C 1
ATOM 625 O O . SER A 1 87 ? -11.983 -10.367 33.305 1.00 94.00 87 SER A O 1
ATOM 627 N N . ALA A 1 88 ? -10.855 -9.039 31.878 1.00 94.06 88 ALA A N 1
ATOM 628 C CA . ALA A 1 88 ? -11.257 -9.698 30.641 1.00 94.06 88 ALA A CA 1
ATOM 629 C C . ALA A 1 88 ? -10.304 -9.316 29.509 1.00 94.06 88 ALA A C 1
ATOM 631 O O . ALA A 1 88 ? -9.481 -8.403 29.626 1.00 94.06 88 ALA A O 1
ATOM 632 N N . SER A 1 89 ? -10.430 -10.021 28.396 1.00 94.31 89 SER A N 1
ATOM 633 C CA . SER A 1 89 ? -9.750 -9.697 27.150 1.00 94.31 89 SER A CA 1
ATOM 634 C C . SER A 1 89 ? -10.610 -10.112 25.973 1.00 94.31 89 SER A C 1
ATOM 636 O O . SER A 1 89 ? -11.351 -11.089 26.069 1.00 94.31 89 SER A O 1
ATOM 638 N N . GLY A 1 90 ? -10.448 -9.424 24.853 1.00 93.38 90 GLY A N 1
ATOM 639 C CA . GLY A 1 90 ? -11.155 -9.727 23.619 1.00 93.38 90 GLY A CA 1
ATOM 640 C C . GLY A 1 90 ? -10.521 -9.015 22.436 1.00 93.38 90 GLY A C 1
ATOM 641 O O . GLY A 1 90 ? -9.368 -8.583 22.500 1.00 93.38 90 GLY A O 1
ATOM 642 N N . GLN A 1 91 ? -11.281 -8.907 21.351 1.00 93.62 91 GLN A N 1
ATOM 643 C CA . GLN A 1 91 ? -10.880 -8.184 20.150 1.00 93.62 91 GLN A CA 1
ATOM 644 C C . GLN A 1 91 ? -12.049 -7.342 19.643 1.00 93.62 91 GLN A C 1
ATOM 646 O O . GLN A 1 91 ? -13.191 -7.803 19.657 1.00 93.62 91 GLN A O 1
ATOM 651 N N . PHE A 1 92 ? -11.770 -6.119 19.197 1.00 91.81 92 PHE A N 1
ATOM 652 C CA . PHE A 1 92 ? -12.709 -5.379 18.359 1.00 91.81 92 PHE A CA 1
ATOM 653 C C . PHE A 1 92 ? -12.556 -5.847 16.909 1.00 91.81 92 PHE A C 1
ATOM 655 O O . PHE A 1 92 ? -11.426 -6.100 16.474 1.00 91.81 92 PHE A O 1
ATOM 662 N N . PRO A 1 93 ? -13.661 -5.979 16.158 1.00 92.38 93 PRO A N 1
ATOM 663 C CA . PRO A 1 93 ? -13.597 -6.395 14.767 1.00 92.38 93 PRO A CA 1
ATOM 664 C C . PRO A 1 93 ? -12.887 -5.338 13.899 1.00 92.38 93 PRO A C 1
ATOM 666 O O . PRO A 1 93 ? -12.822 -4.166 14.283 1.00 92.38 93 PRO A O 1
ATOM 669 N N . PRO A 1 94 ? -12.395 -5.732 12.710 1.00 92.00 94 PRO A N 1
ATOM 670 C CA . PRO A 1 94 ? -11.913 -4.808 11.690 1.00 92.00 94 PRO A CA 1
ATOM 671 C C . PRO A 1 94 ? -12.899 -3.671 11.410 1.00 92.00 94 PRO A C 1
ATOM 673 O O . PRO A 1 94 ? -14.088 -3.909 11.177 1.00 92.00 94 PRO A O 1
ATOM 676 N N . MET A 1 95 ? -12.391 -2.441 11.375 1.00 91.50 95 MET A N 1
ATOM 677 C CA . MET A 1 95 ? -13.151 -1.253 10.987 1.00 91.50 95 MET A CA 1
ATOM 678 C C . MET A 1 95 ? -12.741 -0.815 9.583 1.00 91.50 95 MET A C 1
ATOM 680 O O . MET A 1 95 ? -11.587 -0.958 9.192 1.00 91.50 95 MET A O 1
ATOM 684 N N . VAL A 1 96 ? -13.689 -0.280 8.817 1.00 91.94 96 VAL A N 1
ATOM 685 C CA . VAL A 1 96 ? -13.449 0.278 7.478 1.00 91.94 96 VAL A CA 1
ATOM 686 C C . VAL A 1 96 ? -13.850 1.741 7.511 1.00 91.94 96 VAL A C 1
ATOM 688 O O . VAL A 1 96 ? -14.902 2.065 8.053 1.00 91.94 96 VAL A O 1
ATOM 691 N N . PHE A 1 97 ? -13.022 2.611 6.944 1.00 91.88 97 PHE A N 1
ATOM 692 C CA . PHE A 1 97 ? -13.301 4.038 6.821 1.00 91.88 97 PHE A CA 1
ATOM 693 C C . PHE A 1 97 ? -13.479 4.374 5.341 1.00 91.88 97 PHE A C 1
ATOM 695 O O . PHE A 1 97 ? -12.545 4.177 4.567 1.00 91.88 97 PHE A O 1
ATOM 702 N N . ALA A 1 98 ? -14.641 4.882 4.930 1.00 89.31 98 ALA A N 1
ATOM 703 C CA . ALA A 1 98 ? -14.901 5.183 3.522 1.00 89.31 98 ALA A CA 1
ATOM 704 C C . ALA A 1 98 ? -14.006 6.296 2.960 1.00 89.31 98 ALA A C 1
ATOM 706 O O . ALA A 1 98 ? -13.612 6.242 1.795 1.00 89.31 98 ALA A O 1
ATOM 707 N N . SER A 1 99 ? -13.685 7.301 3.777 1.00 87.56 99 SER A N 1
ATOM 708 C CA . SER A 1 99 ? -13.042 8.533 3.316 1.00 87.56 99 SER A CA 1
ATOM 709 C C . SER A 1 99 ? -11.772 8.853 4.100 1.00 87.56 99 SER A C 1
ATOM 711 O O . SER A 1 99 ? -11.739 8.645 5.316 1.00 87.56 99 SER A O 1
ATOM 713 N N . PRO A 1 100 ? -10.744 9.416 3.437 1.00 91.06 100 PRO A N 1
ATOM 714 C CA . PRO A 1 100 ? -9.559 9.908 4.120 1.00 91.06 100 PRO A CA 1
ATOM 715 C C . PRO A 1 100 ? -9.879 11.123 5.000 1.00 91.06 100 PRO A C 1
ATOM 717 O O . PRO A 1 100 ? -10.790 11.902 4.713 1.00 91.06 100 PRO A O 1
ATOM 720 N N . GLY A 1 101 ? -9.100 11.305 6.063 1.00 90.50 101 GLY A N 1
ATOM 721 C CA . GLY A 1 101 ? -9.236 12.431 6.982 1.00 90.50 101 GLY A CA 1
ATOM 722 C C . GLY A 1 101 ? -8.438 12.245 8.269 1.00 90.50 101 GLY A C 1
ATOM 723 O O . GLY A 1 101 ? -8.182 11.121 8.701 1.00 90.50 101 GLY A O 1
ATOM 724 N N . ALA A 1 102 ? -8.064 13.359 8.894 1.00 91.75 102 ALA A N 1
ATOM 725 C CA . ALA A 1 102 ? -7.310 13.354 10.142 1.00 91.75 102 ALA A CA 1
ATOM 726 C C . ALA A 1 102 ? -8.230 13.239 11.367 1.00 91.75 102 ALA A C 1
ATOM 728 O O . ALA A 1 102 ? -9.312 13.832 11.411 1.00 91.75 102 ALA A O 1
ATOM 729 N N . GLY A 1 103 ? -7.770 12.514 12.386 1.00 90.31 103 GLY A N 1
ATOM 730 C CA . GLY A 1 103 ? -8.398 12.458 13.702 1.00 90.31 103 GLY A CA 1
ATOM 731 C C . GLY A 1 103 ? -9.815 11.880 13.716 1.00 90.31 103 GLY A C 1
ATOM 732 O O . GLY A 1 103 ? -10.633 12.323 14.531 1.00 90.31 103 GLY A O 1
ATOM 733 N N . ASN A 1 104 ? -10.115 10.918 12.840 1.00 90.62 104 ASN A N 1
ATOM 734 C CA . ASN A 1 104 ? -11.412 10.249 12.798 1.00 90.62 104 ASN A CA 1
ATOM 735 C C . ASN A 1 104 ? -11.633 9.427 14.080 1.00 90.62 104 ASN A C 1
ATOM 737 O O . ASN A 1 104 ? -10.718 8.719 14.507 1.00 90.62 104 ASN A O 1
ATOM 741 N N . PRO A 1 105 ? -12.819 9.492 14.713 1.00 89.56 105 PRO A N 1
ATOM 742 C CA . PRO A 1 105 ? -13.106 8.689 15.894 1.00 89.56 105 PRO A CA 1
ATOM 743 C C . PRO A 1 105 ? -13.145 7.208 15.509 1.00 89.56 105 PRO A C 1
ATOM 745 O O . PRO A 1 105 ? -13.919 6.809 14.641 1.00 89.56 105 PRO A O 1
ATOM 748 N N . MET A 1 106 ? -12.312 6.402 16.161 1.00 89.25 106 MET A N 1
ATOM 749 C CA . MET A 1 106 ? -12.255 4.955 15.953 1.00 89.25 106 MET A CA 1
ATOM 750 C C . MET A 1 106 ? -12.975 4.206 17.070 1.00 89.25 106 MET A C 1
ATOM 752 O O . MET A 1 106 ? -13.662 3.228 16.807 1.00 89.25 106 MET A O 1
ATOM 756 N N . LEU A 1 107 ? -12.847 4.676 18.311 1.00 89.00 107 LEU A N 1
ATOM 757 C CA . LEU A 1 107 ? -13.509 4.088 19.472 1.00 89.00 107 LEU A CA 1
ATOM 758 C C . LEU A 1 107 ? -14.162 5.199 20.285 1.00 89.00 107 LEU A C 1
ATOM 760 O O . LEU A 1 107 ? -13.491 6.143 20.713 1.00 89.00 107 LEU A O 1
ATOM 764 N N . VAL A 1 108 ? -15.472 5.088 20.490 1.00 86.94 108 VAL A N 1
ATOM 765 C CA . VAL A 1 108 ? -16.274 6.077 21.219 1.00 86.94 108 VAL A CA 1
ATOM 766 C C . VAL A 1 108 ? -17.060 5.370 22.306 1.00 86.94 108 VAL A C 1
ATOM 768 O O . VAL A 1 108 ? -17.698 4.355 22.050 1.00 86.94 108 VAL A O 1
ATOM 771 N N . THR A 1 109 ? -17.059 5.905 23.522 1.00 83.50 109 THR A N 1
ATOM 772 C CA . THR A 1 109 ? -17.851 5.339 24.621 1.00 83.50 109 THR A CA 1
ATOM 773 C C . THR A 1 109 ? -18.929 6.314 25.065 1.00 83.50 109 THR A C 1
ATOM 775 O O . THR A 1 109 ? -18.676 7.520 25.115 1.00 83.50 109 THR A O 1
ATOM 778 N N . PRO A 1 110 ? -20.141 5.835 25.404 1.00 69.94 110 PRO A N 1
ATOM 779 C CA . PRO A 1 110 ? -21.252 6.695 25.770 1.00 69.94 110 PRO A CA 1
ATOM 780 C C . PRO A 1 110 ? -21.151 7.285 27.193 1.00 69.94 110 PRO A C 1
ATOM 782 O O . PRO A 1 110 ? -22.166 7.644 27.784 1.00 69.94 110 PRO A O 1
ATOM 785 N N . GLY A 1 111 ? -19.953 7.372 27.781 1.00 67.31 111 GLY A N 1
ATOM 786 C CA . GLY A 1 111 ? -19.770 7.934 29.122 1.00 67.31 111 GLY A CA 1
ATOM 787 C C . GLY A 1 111 ? -20.557 7.184 30.204 1.00 67.31 111 GLY A C 1
ATOM 788 O O . GLY A 1 111 ? -21.157 7.794 31.079 1.00 67.31 111 GLY A O 1
ATOM 789 N N . GLY A 1 112 ? -20.599 5.851 30.174 1.00 73.31 112 GLY A N 1
ATOM 790 C CA . GLY A 1 112 ? -21.306 5.071 31.192 1.00 73.31 112 GLY A CA 1
ATOM 791 C C . GLY A 1 112 ? -20.672 3.710 31.429 1.00 73.31 112 GLY A C 1
ATOM 792 O O . GLY A 1 112 ? -20.367 2.998 30.474 1.00 73.31 112 GLY A O 1
ATOM 793 N N . VAL A 1 113 ? -20.501 3.346 32.700 1.00 78.44 113 VAL A N 1
ATOM 794 C CA . VAL A 1 113 ? -20.071 2.005 33.115 1.00 78.44 113 VAL A CA 1
ATOM 795 C C . VAL A 1 113 ? -21.164 1.407 33.994 1.00 78.44 113 VAL A C 1
ATOM 797 O O . VAL A 1 113 ? -21.491 1.953 35.052 1.00 78.44 113 VAL A O 1
ATOM 800 N N . GLY A 1 114 ? -21.743 0.294 33.548 1.00 85.81 114 GLY A N 1
ATOM 801 C CA . GLY A 1 114 ? -22.648 -0.514 34.359 1.00 85.81 114 GLY A CA 1
ATOM 802 C C . GLY A 1 114 ? -21.825 -1.492 35.176 1.00 85.81 114 GLY A C 1
ATOM 803 O O . GLY A 1 114 ? -20.970 -2.172 34.626 1.00 85.81 114 GLY A O 1
ATOM 804 N N . SER A 1 115 ? -22.019 -1.551 36.484 1.00 88.56 115 SER A N 1
ATOM 805 C CA . SER A 1 115 ? -21.283 -2.466 37.357 1.00 88.56 115 SER A CA 1
ATOM 806 C C . SER A 1 115 ? -22.232 -3.152 38.325 1.00 88.56 115 SER A C 1
ATOM 808 O O . SER A 1 115 ? -23.344 -2.684 38.549 1.00 88.56 115 SER A O 1
ATOM 810 N N . GLY A 1 116 ? -21.818 -4.269 38.907 1.00 91.00 116 GLY A N 1
ATOM 811 C CA . GLY A 1 116 ? -22.655 -4.962 39.872 1.00 91.00 116 GLY A CA 1
ATOM 812 C C . GLY A 1 116 ? -21.925 -6.032 40.654 1.00 91.00 116 GLY A C 1
ATOM 813 O O . GLY A 1 116 ? -20.870 -6.519 40.244 1.00 91.00 116 GLY A O 1
ATOM 814 N N . ILE A 1 117 ? -22.507 -6.398 41.792 1.00 92.25 117 ILE A N 1
ATOM 815 C CA . ILE A 1 117 ? -22.045 -7.501 42.631 1.00 92.25 117 ILE A CA 1
ATOM 816 C C . ILE A 1 117 ? -23.193 -8.475 42.852 1.00 92.25 117 ILE A C 1
ATOM 818 O O . ILE A 1 117 ? -24.297 -8.074 43.208 1.00 92.25 117 ILE A O 1
ATOM 822 N N . THR A 1 118 ? -22.908 -9.759 42.679 1.00 95.50 118 THR A N 1
ATOM 823 C CA . THR A 1 118 ? -23.831 -10.856 42.966 1.00 95.50 118 THR A CA 1
ATOM 824 C C . THR A 1 118 ? -23.222 -11.735 44.056 1.00 95.50 118 THR A C 1
ATOM 826 O O . THR A 1 118 ? -22.170 -12.335 43.818 1.00 95.50 118 THR A O 1
ATOM 829 N N . PRO A 1 119 ? -23.825 -11.822 45.251 1.00 95.75 119 PRO A N 1
ATOM 830 C CA . PRO A 1 119 ? -23.428 -12.797 46.257 1.00 95.75 119 PRO A CA 1
ATOM 831 C C . PRO A 1 119 ? -23.782 -14.208 45.780 1.00 95.75 119 PRO A C 1
ATOM 833 O O . PRO A 1 119 ? -24.903 -14.454 45.329 1.00 95.75 119 PRO A O 1
ATOM 836 N N . LEU A 1 120 ? -22.829 -15.130 45.878 1.00 97.19 120 LEU A N 1
ATOM 837 C CA . LEU A 1 120 ? -22.977 -16.515 45.445 1.00 97.19 120 LEU A CA 1
ATOM 838 C C . LEU A 1 120 ? -22.834 -17.469 46.631 1.00 97.19 120 LEU A C 1
ATOM 840 O O . LEU A 1 120 ? -22.023 -17.247 47.536 1.00 97.19 120 LEU A O 1
ATOM 844 N N . LYS A 1 121 ? -23.604 -18.554 46.596 1.00 96.44 121 LYS A N 1
ATOM 845 C CA . LYS A 1 121 ? -23.508 -19.679 47.527 1.00 96.44 121 LYS A CA 1
ATOM 846 C C . LYS A 1 121 ? -22.281 -20.541 47.226 1.00 96.44 121 LYS A C 1
ATOM 848 O O . LYS A 1 121 ? -21.610 -20.371 46.207 1.00 96.44 121 LYS A O 1
ATOM 853 N N . ALA A 1 122 ? -22.037 -21.530 48.085 1.00 93.81 122 ALA A N 1
ATOM 854 C CA . ALA A 1 122 ? -20.939 -22.485 47.927 1.00 93.81 122 ALA A CA 1
ATOM 855 C C . ALA A 1 122 ? -20.996 -23.291 46.613 1.00 93.81 122 ALA A C 1
ATOM 857 O O . ALA A 1 122 ? -19.959 -23.710 46.109 1.00 93.81 122 ALA A O 1
ATOM 858 N N . ASP A 1 123 ? -22.191 -23.493 46.050 1.00 93.44 123 ASP A N 1
ATOM 859 C CA . ASP A 1 123 ? -22.403 -24.173 44.765 1.00 93.44 123 ASP A CA 1
ATOM 860 C C . ASP A 1 123 ? -22.245 -23.244 43.542 1.00 93.44 123 ASP A C 1
ATOM 862 O O . ASP A 1 123 ? -22.426 -23.679 42.407 1.00 93.44 123 ASP A O 1
ATOM 866 N N . GLY A 1 124 ? -21.907 -21.967 43.762 1.00 92.06 124 GLY A N 1
ATOM 867 C CA . GLY A 1 124 ? -21.757 -20.951 42.722 1.00 92.06 124 GLY A CA 1
ATOM 868 C C . GLY A 1 124 ? -23.072 -20.322 42.252 1.00 92.06 124 GLY A C 1
ATOM 869 O O . GLY A 1 124 ? -23.037 -19.423 41.413 1.00 92.06 124 GLY A O 1
ATOM 870 N N . THR A 1 125 ? -24.227 -20.740 42.780 1.00 95.56 125 THR A N 1
ATOM 871 C CA . THR A 1 125 ? -25.521 -20.132 42.434 1.00 95.56 125 THR A CA 1
ATOM 872 C C . THR A 1 125 ? -25.751 -18.817 43.190 1.00 95.56 125 THR A C 1
ATOM 874 O O . THR A 1 125 ? -25.249 -18.655 44.307 1.00 95.56 125 THR A O 1
ATOM 877 N N . PRO A 1 126 ? -26.513 -17.856 42.632 1.00 96.12 126 PRO A N 1
ATOM 878 C CA . PRO A 1 126 ? -26.857 -16.625 43.343 1.00 96.12 126 PRO A CA 1
ATOM 879 C C . PRO A 1 126 ? -27.625 -16.874 44.650 1.00 96.12 126 PRO A C 1
ATOM 881 O O . PRO A 1 126 ? -28.437 -17.802 44.755 1.00 96.12 126 PRO A O 1
ATOM 884 N N . THR A 1 127 ? -27.413 -16.019 45.653 1.00 95.62 127 THR A N 1
ATOM 885 C CA . THR A 1 127 ? -28.299 -15.957 46.827 1.00 95.62 127 THR A CA 1
ATOM 886 C C . THR A 1 127 ? -29.646 -15.311 46.479 1.00 95.62 127 THR A C 1
ATOM 888 O O . THR A 1 127 ? -29.850 -14.808 45.373 1.00 95.62 127 THR A O 1
ATOM 891 N N . SER A 1 128 ? -30.577 -15.301 47.439 1.00 93.12 128 SER A N 1
ATOM 892 C CA . SER A 1 128 ? -31.885 -14.636 47.307 1.00 93.12 128 SER A CA 1
ATOM 893 C C . SER A 1 128 ? -31.777 -13.122 47.048 1.00 93.12 128 SER A C 1
ATOM 895 O O . SER A 1 128 ? -32.695 -12.526 46.491 1.00 93.12 128 SER A O 1
ATOM 897 N N . VAL A 1 129 ? -30.640 -12.515 47.413 1.00 90.88 129 VAL A N 1
ATOM 898 C CA . VAL A 1 129 ? -30.341 -11.085 47.242 1.00 90.88 129 VAL A CA 1
ATOM 899 C C . VAL A 1 129 ? -30.167 -10.713 45.767 1.00 90.88 129 VAL A C 1
ATOM 901 O O . VAL A 1 129 ? -30.468 -9.587 45.375 1.00 90.88 129 VAL A O 1
ATOM 904 N N . GLY A 1 130 ? -29.711 -11.655 44.935 1.00 91.75 130 GLY A N 1
ATOM 905 C CA . GLY A 1 130 ? -29.466 -11.417 43.515 1.00 91.75 130 GLY A CA 1
ATOM 906 C C . GLY A 1 130 ? -28.344 -10.405 43.248 1.00 91.75 130 GLY A C 1
ATOM 907 O O . GLY A 1 130 ? -27.443 -10.204 44.064 1.00 91.75 130 GLY A O 1
ATOM 908 N N . THR A 1 131 ? -28.365 -9.795 42.063 1.00 92.00 131 THR A N 1
ATOM 909 C CA . THR A 1 131 ? -27.343 -8.832 41.634 1.00 92.00 131 THR A CA 1
ATOM 910 C C . THR A 1 131 ? -27.692 -7.420 42.088 1.00 92.00 131 THR A C 1
ATOM 912 O O . THR A 1 131 ? -28.710 -6.857 41.688 1.00 92.00 131 THR A O 1
ATOM 915 N N . VAL A 1 132 ? -26.794 -6.803 42.854 1.00 88.88 132 VAL A N 1
ATOM 916 C CA . VAL A 1 132 ? -26.849 -5.378 43.186 1.00 88.88 132 VAL A CA 1
ATOM 917 C C . VAL A 1 132 ? -26.073 -4.608 42.124 1.00 88.88 132 VAL A C 1
ATOM 919 O O . VAL A 1 132 ? -24.842 -4.628 42.106 1.00 88.88 132 VAL A O 1
ATOM 922 N N . GLY A 1 133 ? -26.797 -3.957 41.215 1.00 86.12 133 GLY A N 1
ATOM 923 C CA . GLY A 1 133 ? -26.226 -3.123 40.159 1.00 86.12 133 GLY A CA 1
ATOM 924 C C . GLY A 1 133 ? -26.009 -1.676 40.602 1.00 86.12 133 GLY A C 1
ATOM 925 O O . GLY A 1 133 ? -26.815 -1.108 41.336 1.00 86.12 133 GLY A O 1
ATOM 926 N N . PHE A 1 134 ? -24.943 -1.057 40.114 1.00 84.19 134 PHE A N 1
ATOM 927 C CA . PHE A 1 134 ? -24.664 0.365 40.248 1.00 84.19 134 PHE A CA 1
ATOM 928 C C . PHE A 1 134 ? -24.198 0.929 38.905 1.00 84.19 134 PHE A C 1
ATOM 930 O O . PHE A 1 134 ? -23.406 0.323 38.184 1.00 84.19 134 PHE A O 1
ATOM 937 N N . TRP A 1 135 ? -24.719 2.104 38.563 1.00 78.06 135 TRP A N 1
ATOM 938 C CA . TRP A 1 135 ? -24.432 2.781 37.305 1.00 78.06 135 TRP A CA 1
ATOM 939 C C . TRP A 1 135 ? -23.589 4.017 37.573 1.00 78.06 135 TRP A C 1
ATOM 941 O O . TRP A 1 135 ? -24.000 4.912 38.312 1.00 78.06 135 TRP A O 1
ATOM 951 N N . CYS A 1 136 ? -22.417 4.077 36.951 1.00 74.94 136 CYS A N 1
ATOM 952 C CA . CYS A 1 136 ? -21.594 5.275 36.942 1.00 74.94 136 CYS A CA 1
ATOM 953 C C . CYS A 1 136 ? -21.806 5.990 35.610 1.00 74.94 136 CYS A C 1
ATOM 955 O O . CYS A 1 136 ? -21.279 5.561 34.583 1.00 74.94 136 CYS A O 1
ATOM 957 N N . MET A 1 137 ? -22.588 7.070 35.632 1.00 70.88 137 MET A N 1
ATOM 958 C CA . MET A 1 137 ? -22.663 8.003 34.509 1.00 70.88 137 MET A CA 1
ATOM 959 C C . MET A 1 137 ? -21.454 8.936 34.570 1.00 70.88 137 MET A C 1
ATOM 961 O O . MET A 1 137 ? -21.220 9.602 35.577 1.00 70.88 137 MET A O 1
ATOM 965 N N . VAL A 1 138 ? -20.689 8.966 33.491 1.00 65.50 138 VAL A N 1
ATOM 966 C CA . VAL A 1 138 ? -19.533 9.829 33.277 1.00 65.50 138 VAL A CA 1
ATOM 967 C C . VAL A 1 138 ? -19.936 10.868 32.230 1.00 65.50 138 VAL A C 1
ATOM 969 O O . VAL A 1 138 ? -20.276 10.535 31.101 1.00 65.50 138 VAL A O 1
ATOM 972 N N . THR A 1 139 ? -19.956 12.146 32.598 1.00 59.06 139 THR A N 1
ATOM 973 C CA . THR A 1 139 ? -20.138 13.236 31.628 1.00 59.06 139 THR A CA 1
ATOM 974 C C . THR A 1 139 ? -18.768 13.721 31.148 1.00 59.06 139 THR A C 1
ATOM 976 O O . THR A 1 139 ? -17.921 13.972 32.008 1.00 59.06 139 THR A O 1
ATOM 979 N N . PRO A 1 140 ? -18.547 13.930 29.836 1.00 60.34 140 PRO A N 1
ATOM 980 C CA . PRO A 1 140 ? -19.528 13.910 28.745 1.00 60.34 140 PRO A CA 1
ATOM 981 C C . PRO A 1 140 ? -19.931 12.498 28.285 1.00 60.34 140 PRO A C 1
ATOM 983 O O . PRO A 1 140 ? -19.136 11.570 28.290 1.00 60.34 140 PRO A O 1
ATOM 986 N N . ILE A 1 141 ? -21.174 12.371 27.815 1.00 64.88 141 ILE A N 1
ATOM 987 C CA . ILE A 1 141 ? -21.806 11.103 27.403 1.00 64.88 141 ILE A CA 1
ATOM 988 C C . ILE A 1 141 ? -21.283 10.525 26.075 1.00 64.88 141 ILE A C 1
ATOM 990 O O . ILE A 1 141 ? -21.876 9.589 25.565 1.00 64.88 141 ILE A O 1
ATOM 994 N N . LEU A 1 142 ? -20.251 11.103 25.457 1.00 69.50 142 LEU A N 1
ATOM 995 C CA . LEU A 1 142 ? -19.612 10.600 24.233 1.00 69.50 142 LEU A CA 1
ATOM 996 C C . LEU A 1 142 ? -18.134 11.001 24.262 1.00 69.50 142 LEU A C 1
ATOM 998 O O . LEU A 1 142 ? -17.755 12.062 23.766 1.00 69.50 142 LEU A O 1
ATOM 1002 N N . GLU A 1 143 ? -17.301 10.165 24.872 1.00 77.00 143 GLU A N 1
ATOM 1003 C CA . GLU A 1 143 ? -15.854 10.362 24.895 1.00 77.00 143 GLU A CA 1
ATOM 1004 C C . GLU A 1 143 ? -15.208 9.530 23.785 1.00 77.00 143 GLU A C 1
ATOM 1006 O O . GLU A 1 143 ? -15.447 8.327 23.661 1.00 77.00 143 GLU A O 1
ATOM 1011 N N . THR A 1 144 ? -14.392 10.176 22.951 1.00 85.75 144 THR A N 1
ATOM 1012 C CA . THR A 1 144 ? -13.569 9.466 21.968 1.00 85.75 144 THR A CA 1
ATOM 1013 C C . THR A 1 144 ? -12.330 8.936 22.674 1.00 85.75 144 THR A C 1
ATOM 1015 O O . THR A 1 144 ? -11.455 9.719 23.031 1.00 85.75 144 THR A O 1
ATOM 1018 N N . TRP A 1 145 ? -12.254 7.621 22.865 1.00 85.94 145 TRP A N 1
ATOM 1019 C CA . TRP A 1 145 ? -11.087 6.967 23.459 1.00 85.94 145 TRP A CA 1
ATOM 1020 C C . TRP A 1 145 ? -9.900 6.929 22.508 1.00 85.94 145 TRP A C 1
ATOM 1022 O O . TRP A 1 145 ? -8.764 7.075 22.947 1.00 85.94 145 TRP A O 1
ATOM 1032 N N . HIS A 1 146 ? -10.158 6.748 21.211 1.00 89.62 146 HIS A N 1
ATOM 1033 C CA . HIS A 1 146 ? -9.092 6.677 20.220 1.00 89.62 146 HIS A CA 1
ATOM 1034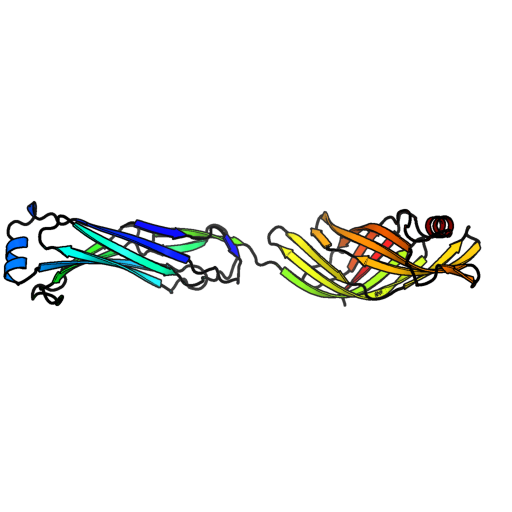 C C . HIS A 1 146 ? -9.481 7.309 18.890 1.00 89.62 146 HIS A C 1
ATOM 1036 O O . HIS A 1 146 ? -10.615 7.160 18.417 1.00 89.62 146 HIS A O 1
ATOM 1042 N N . ARG A 1 147 ? -8.511 7.996 18.285 1.00 91.56 147 ARG A N 1
ATOM 1043 C CA . ARG A 1 147 ? -8.616 8.615 16.964 1.00 91.56 147 ARG A CA 1
ATOM 1044 C C . ARG A 1 147 ? -7.558 8.047 16.036 1.00 91.56 147 ARG A C 1
ATOM 1046 O O . ARG A 1 147 ? -6.456 7.734 16.474 1.00 91.56 147 ARG A O 1
ATOM 1053 N N . VAL A 1 148 ? -7.902 7.974 14.759 1.00 93.44 148 VAL A N 1
ATOM 1054 C CA . VAL A 1 148 ? -7.031 7.458 13.707 1.00 93.44 148 VAL A CA 1
ATOM 1055 C C . VAL A 1 148 ? -6.977 8.438 12.539 1.00 93.44 148 VAL A C 1
ATOM 1057 O O . VAL A 1 148 ? -7.987 9.055 12.183 1.00 93.44 148 VAL A O 1
ATOM 1060 N N . ASP A 1 149 ? -5.803 8.570 11.933 1.00 93.06 149 ASP A N 1
ATOM 1061 C CA . ASP A 1 149 ? -5.648 9.274 10.664 1.00 93.06 149 ASP A CA 1
ATOM 1062 C C . ASP A 1 149 ? -5.913 8.300 9.513 1.00 93.06 149 ASP A C 1
ATOM 1064 O O . ASP A 1 149 ? -5.217 7.299 9.341 1.00 93.06 149 ASP A O 1
ATOM 1068 N N . VAL A 1 150 ? -6.950 8.577 8.726 1.00 92.06 150 VAL A N 1
ATOM 1069 C CA . VAL A 1 150 ? -7.324 7.756 7.573 1.00 92.06 150 VAL A CA 1
ATOM 1070 C C . VAL A 1 150 ? -6.617 8.313 6.346 1.00 92.06 150 VAL A C 1
ATOM 1072 O O . VAL A 1 150 ? -6.948 9.391 5.847 1.00 92.06 150 VAL A O 1
ATOM 1075 N N . LEU A 1 151 ? -5.633 7.570 5.861 1.00 90.81 151 LEU A N 1
ATOM 1076 C CA . LEU A 1 151 ? -4.883 7.869 4.654 1.00 90.81 151 LEU A CA 1
ATOM 1077 C C . LEU A 1 151 ? -5.699 7.465 3.416 1.00 90.81 151 LEU A C 1
ATOM 1079 O O . LEU A 1 151 ? -6.459 6.494 3.467 1.00 90.81 151 LEU A O 1
ATOM 1083 N N . PRO A 1 152 ? -5.566 8.174 2.285 1.00 88.25 152 PRO A N 1
ATOM 1084 C CA . PRO A 1 152 ? -6.183 7.736 1.042 1.00 88.25 152 PRO A CA 1
ATOM 1085 C C . PRO A 1 152 ? -5.584 6.399 0.586 1.00 88.25 152 PRO A C 1
ATOM 1087 O O . PRO A 1 152 ? -4.398 6.127 0.792 1.00 88.25 152 PRO A O 1
ATOM 1090 N N . ALA A 1 153 ? -6.413 5.564 -0.040 1.00 87.19 153 ALA A N 1
ATOM 1091 C CA . ALA A 1 153 ? -5.964 4.304 -0.616 1.00 87.19 153 ALA A CA 1
ATOM 1092 C C . ALA A 1 153 ? -4.909 4.538 -1.706 1.00 87.19 153 ALA A C 1
ATOM 1094 O O . ALA A 1 153 ? -5.033 5.501 -2.474 1.00 87.19 153 ALA A O 1
ATOM 1095 N N . PRO A 1 154 ? -3.891 3.662 -1.813 1.00 87.81 154 PRO A N 1
ATOM 1096 C CA . PRO A 1 154 ? -3.009 3.696 -2.960 1.00 87.81 154 PRO A CA 1
ATOM 1097 C C . PRO A 1 154 ? -3.828 3.460 -4.229 1.00 87.81 154 PRO A C 1
ATOM 1099 O O . PRO A 1 154 ? -4.743 2.637 -4.275 1.00 87.81 154 PRO A O 1
ATOM 1102 N N . THR A 1 155 ? -3.494 4.208 -5.267 1.00 90.88 155 THR A N 1
ATOM 1103 C CA . THR A 1 155 ? -4.087 4.052 -6.585 1.00 90.88 155 THR A CA 1
ATOM 1104 C C . THR A 1 155 ? -3.189 3.148 -7.409 1.00 90.88 155 THR A C 1
ATOM 1106 O O . THR A 1 155 ? -2.057 3.527 -7.693 1.00 90.88 155 THR A O 1
ATOM 1109 N N . SER A 1 156 ? -3.691 1.985 -7.820 1.00 93.88 156 SER A N 1
ATOM 1110 C CA . SER A 1 156 ? -2.948 1.040 -8.657 1.00 93.88 156 SER A CA 1
ATOM 1111 C C . SER A 1 156 ? -3.672 0.776 -9.968 1.00 93.88 156 SER A C 1
ATOM 1113 O O . SER A 1 156 ? -4.899 0.695 -9.998 1.00 93.88 156 SER A O 1
ATOM 1115 N N . ALA A 1 157 ? -2.910 0.616 -11.044 1.00 95.56 157 ALA A N 1
ATOM 1116 C CA . ALA A 1 157 ? -3.429 0.176 -12.330 1.00 95.56 157 ALA A CA 1
ATOM 1117 C C . ALA A 1 157 ? -2.361 -0.584 -13.115 1.00 95.56 157 ALA A C 1
ATOM 1119 O O . ALA A 1 157 ? -1.159 -0.353 -12.947 1.00 95.56 157 ALA A O 1
ATOM 1120 N N . GLU A 1 158 ? -2.828 -1.459 -13.998 1.00 96.94 158 GLU A N 1
ATOM 1121 C CA . GLU A 1 158 ? -2.012 -2.144 -14.987 1.00 96.94 158 GLU A CA 1
ATOM 1122 C C . GLU A 1 158 ? -2.526 -1.792 -16.380 1.00 96.94 158 GLU A C 1
ATOM 1124 O O . GLU A 1 158 ? -3.724 -1.875 -16.648 1.00 96.94 158 GLU A O 1
ATOM 1129 N N . HIS A 1 159 ? -1.605 -1.399 -17.254 1.00 96.56 159 HIS A N 1
ATOM 1130 C CA . HIS A 1 159 ? -1.881 -0.999 -18.626 1.00 96.56 159 HIS A CA 1
ATOM 1131 C C . HIS A 1 159 ? -1.102 -1.876 -19.595 1.00 96.56 159 HIS A C 1
ATOM 1133 O O . HIS A 1 159 ? 0.082 -2.156 -19.381 1.00 96.56 159 HIS A O 1
ATOM 1139 N N . GLY A 1 160 ? -1.735 -2.243 -20.709 1.00 96.75 160 GLY A N 1
ATOM 1140 C CA . GLY A 1 160 ? -0.989 -2.651 -21.894 1.00 96.75 160 GLY A CA 1
ATOM 1141 C C . GLY A 1 160 ? -0.239 -1.440 -22.445 1.00 96.75 160 GLY A C 1
ATOM 1142 O O . GLY A 1 160 ? -0.768 -0.332 -22.435 1.00 96.75 160 GLY A O 1
ATOM 1143 N N . VAL A 1 161 ? 0.997 -1.618 -22.903 1.00 96.56 161 VAL A N 1
ATOM 1144 C CA . VAL A 1 161 ? 1.792 -0.517 -23.468 1.00 96.56 161 VAL A CA 1
ATOM 1145 C C . VAL A 1 161 ? 2.396 -0.876 -24.809 1.00 96.56 161 VAL A C 1
ATOM 1147 O O . VAL A 1 161 ? 2.600 -2.045 -25.107 1.00 96.56 161 VAL A O 1
ATOM 1150 N N . SER A 1 162 ? 2.743 0.138 -25.593 1.00 94.81 162 SER A N 1
ATOM 1151 C CA . SER A 1 162 ? 3.645 0.035 -26.739 1.00 94.81 162 SER A CA 1
ATOM 1152 C C . SER A 1 162 ? 4.884 0.888 -26.483 1.00 94.81 162 SER A C 1
ATOM 1154 O O . SER A 1 162 ? 4.777 2.012 -25.986 1.00 94.81 162 SER A O 1
ATOM 1156 N N . GLY A 1 163 ? 6.065 0.336 -26.761 1.00 94.31 163 GLY A N 1
ATOM 1157 C CA . GLY A 1 163 ? 7.337 1.011 -26.534 1.00 94.31 163 GLY A CA 1
ATOM 1158 C C . GLY A 1 163 ? 8.064 1.340 -27.833 1.00 94.31 163 GLY A C 1
ATOM 1159 O O . GLY A 1 163 ? 8.219 0.485 -28.698 1.00 94.31 163 GLY A O 1
ATOM 1160 N N . GLN A 1 164 ? 8.586 2.557 -27.938 1.00 94.56 164 GLN A N 1
ATOM 1161 C CA . GLN A 1 164 ? 9.506 2.972 -28.996 1.00 94.56 164 GLN A CA 1
ATOM 1162 C C . GLN A 1 164 ? 10.736 3.621 -28.374 1.00 94.56 164 GLN A C 1
ATOM 1164 O O . GLN A 1 164 ? 10.627 4.355 -27.396 1.00 94.56 164 GLN A O 1
ATOM 1169 N N . ALA A 1 165 ? 11.914 3.380 -28.935 1.00 94.62 165 ALA A N 1
ATOM 1170 C CA . ALA A 1 165 ? 13.141 4.042 -28.515 1.00 94.62 165 ALA A CA 1
ATOM 1171 C C . ALA A 1 165 ? 13.889 4.632 -29.703 1.00 94.62 165 ALA A C 1
ATOM 1173 O O . ALA A 1 165 ? 13.858 4.090 -30.803 1.00 94.62 165 ALA A O 1
ATOM 1174 N N . ARG A 1 166 ? 14.623 5.714 -29.454 1.00 94.94 166 ARG A N 1
ATOM 1175 C CA . ARG A 1 166 ? 15.602 6.265 -30.383 1.00 94.94 166 ARG A CA 1
ATOM 1176 C C . ARG A 1 166 ? 16.994 6.014 -29.824 1.00 94.94 166 ARG A C 1
ATOM 1178 O O . ARG A 1 166 ? 17.440 6.712 -28.917 1.00 94.94 166 ARG A O 1
ATOM 1185 N N . LEU A 1 167 ? 17.667 5.001 -30.359 1.00 91.88 167 LEU A N 1
ATOM 1186 C CA . LEU A 1 167 ? 18.976 4.528 -29.913 1.00 91.88 167 LEU A CA 1
ATOM 1187 C C . LEU A 1 167 ? 20.052 4.930 -30.916 1.00 91.88 167 LEU A C 1
ATOM 1189 O O . LEU A 1 167 ? 19.998 4.544 -32.082 1.00 91.88 167 LEU A O 1
ATOM 1193 N N . ALA A 1 168 ? 21.030 5.719 -30.470 1.00 89.94 168 ALA A N 1
ATOM 1194 C CA . ALA A 1 168 ? 22.111 6.235 -31.311 1.00 89.94 168 ALA A CA 1
ATOM 1195 C C . ALA A 1 168 ? 21.627 6.908 -32.619 1.00 89.94 168 ALA A C 1
ATOM 1197 O O . ALA A 1 168 ? 22.329 6.895 -33.634 1.00 89.94 168 ALA A O 1
ATOM 1198 N N . GLY A 1 169 ? 20.433 7.511 -32.583 1.00 87.88 169 GLY A N 1
ATOM 1199 C CA . GLY A 1 169 ? 19.784 8.174 -33.718 1.00 87.88 169 GLY A CA 1
ATOM 1200 C C . GLY A 1 169 ? 18.897 7.278 -34.591 1.00 87.88 169 GLY A C 1
ATOM 1201 O O . GLY A 1 169 ? 18.295 7.797 -35.527 1.00 87.88 169 GLY A O 1
ATOM 1202 N N . ALA A 1 170 ? 18.797 5.981 -34.292 1.00 90.88 170 ALA A N 1
ATOM 1203 C CA . ALA A 1 170 ? 17.935 5.030 -34.988 1.00 90.88 170 ALA A CA 1
ATOM 1204 C C . ALA A 1 170 ? 16.659 4.744 -34.192 1.00 90.88 170 ALA A C 1
ATOM 1206 O O . ALA A 1 170 ? 16.725 4.557 -32.978 1.00 90.88 170 ALA A O 1
ATOM 1207 N N . ASP A 1 171 ? 15.522 4.663 -34.877 1.00 93.31 171 ASP A N 1
ATOM 1208 C CA . ASP A 1 171 ? 14.252 4.295 -34.255 1.00 93.31 171 ASP A CA 1
ATOM 1209 C C . ASP A 1 171 ? 14.162 2.768 -34.093 1.00 93.31 171 ASP A C 1
ATOM 1211 O O . ASP A 1 171 ? 14.536 2.002 -34.986 1.00 93.31 171 ASP A O 1
ATOM 1215 N N . VAL A 1 172 ? 13.711 2.331 -32.919 1.00 93.62 172 VAL A N 1
ATOM 1216 C CA . VAL A 1 172 ? 13.663 0.936 -32.479 1.00 93.62 172 VAL A CA 1
ATOM 1217 C C . VAL A 1 172 ? 12.299 0.668 -31.863 1.00 93.62 172 VAL A C 1
ATOM 1219 O O . VAL A 1 172 ? 11.945 1.248 -30.838 1.00 93.62 172 VAL A O 1
ATOM 1222 N N . ASP A 1 173 ? 11.550 -0.242 -32.475 1.00 93.50 173 ASP A N 1
ATOM 1223 C CA . ASP A 1 173 ? 10.295 -0.740 -31.918 1.00 93.50 173 ASP A CA 1
ATOM 1224 C C . ASP A 1 173 ? 10.584 -1.747 -30.791 1.00 93.50 173 ASP A C 1
ATOM 1226 O O . ASP A 1 173 ? 11.260 -2.757 -31.006 1.00 93.50 173 ASP A O 1
ATOM 1230 N N . LEU A 1 174 ? 10.110 -1.447 -29.580 1.00 91.44 174 LEU A N 1
ATOM 1231 C CA . LEU A 1 174 ? 10.232 -2.297 -28.389 1.00 91.44 174 LEU A CA 1
ATOM 1232 C C . LEU A 1 174 ? 8.974 -3.151 -28.155 1.00 91.44 174 LEU A C 1
ATOM 1234 O O . LEU A 1 174 ? 8.926 -3.922 -27.191 1.00 91.44 174 LEU A O 1
ATOM 1238 N N . GLY A 1 175 ? 7.992 -3.056 -29.054 1.00 90.38 175 GLY A N 1
ATOM 1239 C CA . GLY A 1 175 ? 6.795 -3.879 -29.095 1.00 90.38 175 GLY A CA 1
ATOM 1240 C C . GLY A 1 175 ? 5.790 -3.586 -27.986 1.00 90.38 175 GLY A C 1
ATOM 1241 O O . GLY A 1 175 ? 5.894 -2.609 -27.239 1.00 90.38 175 GLY A O 1
ATOM 1242 N N . ALA A 1 176 ? 4.786 -4.461 -27.904 1.00 93.56 176 ALA A N 1
ATOM 1243 C CA . ALA A 1 176 ? 3.762 -4.410 -26.872 1.00 93.56 176 ALA A CA 1
ATOM 1244 C C . ALA A 1 176 ? 4.275 -5.005 -25.555 1.00 93.56 176 ALA A C 1
ATOM 1246 O O . ALA A 1 176 ? 4.925 -6.047 -25.568 1.00 93.56 176 ALA A O 1
ATOM 1247 N N . GLY A 1 177 ? 3.956 -4.375 -24.431 1.00 94.31 177 GLY A N 1
ATOM 1248 C CA . GLY A 1 177 ? 4.378 -4.766 -23.091 1.00 94.31 177 GLY A CA 1
ATOM 1249 C C . GLY A 1 177 ? 3.324 -4.453 -22.034 1.00 94.31 177 GLY A C 1
ATOM 1250 O O . GLY A 1 177 ? 2.166 -4.199 -22.366 1.00 94.31 177 GLY A O 1
ATOM 1251 N N . THR A 1 178 ? 3.731 -4.440 -20.766 1.00 96.19 178 THR A N 1
ATOM 1252 C CA . THR A 1 178 ? 2.860 -4.066 -19.640 1.00 96.19 178 THR A CA 1
ATOM 1253 C C . THR A 1 178 ? 3.513 -3.028 -18.735 1.00 96.19 178 THR A C 1
ATOM 1255 O O . THR A 1 178 ? 4.734 -3.010 -18.558 1.00 96.19 178 THR A O 1
ATOM 1258 N N . LEU A 1 179 ? 2.688 -2.152 -18.167 1.00 96.88 179 LEU A N 1
ATOM 1259 C CA . LEU A 1 179 ? 3.070 -1.142 -17.188 1.00 96.88 179 LEU A CA 1
ATOM 1260 C C . LEU A 1 179 ? 2.139 -1.255 -15.984 1.00 96.88 179 LEU A C 1
ATOM 1262 O O . LEU A 1 179 ? 0.955 -0.952 -16.096 1.00 96.88 179 LEU A O 1
ATOM 1266 N N . ALA A 1 180 ? 2.683 -1.654 -14.839 1.00 97.50 180 ALA A N 1
ATOM 1267 C CA . ALA A 1 180 ? 1.965 -1.666 -13.572 1.00 97.50 180 ALA A CA 1
ATOM 1268 C C . ALA A 1 180 ? 2.501 -0.544 -12.686 1.00 97.50 180 ALA A C 1
ATOM 1270 O O . ALA A 1 180 ? 3.705 -0.475 -12.435 1.00 97.50 180 ALA A O 1
ATOM 1271 N N . LEU A 1 181 ? 1.621 0.337 -12.215 1.00 97.38 181 LEU A N 1
ATOM 1272 C CA . LEU A 1 181 ? 1.975 1.469 -11.361 1.00 97.38 181 LEU A CA 1
ATOM 1273 C C . LEU A 1 181 ? 1.098 1.493 -10.114 1.00 97.38 181 LEU A C 1
ATOM 1275 O O . LEU A 1 181 ? -0.068 1.111 -10.149 1.00 97.38 181 LEU A O 1
ATOM 1279 N N . THR A 1 182 ? 1.673 1.970 -9.017 1.00 96.25 182 THR A N 1
ATOM 1280 C CA . THR A 1 182 ? 0.993 2.254 -7.755 1.00 96.25 182 THR A CA 1
ATOM 1281 C C . THR A 1 182 ? 1.430 3.624 -7.254 1.00 96.25 182 THR A C 1
ATOM 1283 O O . THR A 1 182 ? 2.612 3.823 -6.980 1.00 96.25 182 THR A O 1
ATOM 1286 N N . GLU A 1 183 ? 0.487 4.557 -7.136 1.00 94.75 183 GLU A N 1
ATOM 1287 C CA . GLU A 1 183 ? 0.663 5.854 -6.479 1.00 94.75 183 GLU A CA 1
ATOM 1288 C C . GLU A 1 183 ? 0.161 5.771 -5.035 1.00 94.75 183 GLU A C 1
ATOM 1290 O O . GLU A 1 183 ? -0.984 5.397 -4.785 1.00 94.75 183 GLU A O 1
ATOM 1295 N N . THR A 1 184 ? 1.012 6.123 -4.078 1.00 90.50 184 THR A N 1
ATOM 1296 C CA . THR A 1 184 ? 0.652 6.198 -2.661 1.00 90.50 184 THR A CA 1
ATOM 1297 C C . THR A 1 184 ? -0.023 7.528 -2.321 1.00 90.50 184 THR A C 1
ATOM 1299 O O . THR A 1 184 ? -0.014 8.482 -3.101 1.00 90.50 184 THR A O 1
ATOM 1302 N N . ALA A 1 185 ? -0.572 7.613 -1.107 1.00 83.31 185 ALA A N 1
ATOM 1303 C CA . ALA A 1 185 ? -1.131 8.842 -0.547 1.00 83.31 185 ALA A CA 1
ATOM 1304 C C . ALA A 1 185 ? -0.191 10.056 -0.670 1.00 83.31 185 ALA A C 1
ATOM 1306 O O . ALA A 1 185 ? -0.630 11.145 -1.038 1.00 83.31 185 ALA A O 1
ATOM 1307 N N . ASP A 1 186 ? 1.107 9.836 -0.444 1.00 85.56 186 ASP A N 1
ATOM 1308 C CA . ASP A 1 186 ? 2.153 10.864 -0.475 1.00 85.56 186 ASP A CA 1
ATOM 1309 C C . ASP A 1 186 ? 2.636 11.196 -1.897 1.00 85.56 186 ASP A C 1
ATOM 1311 O O . ASP A 1 186 ? 3.678 11.824 -2.076 1.00 85.56 186 ASP A O 1
ATOM 1315 N N . LYS A 1 187 ? 1.900 10.755 -2.928 1.00 89.50 187 LYS A N 1
ATOM 1316 C CA . LYS A 1 187 ? 2.228 10.940 -4.352 1.00 89.50 187 LYS A CA 1
ATOM 1317 C C . LYS A 1 187 ? 3.514 10.253 -4.810 1.00 89.50 187 LYS A C 1
ATOM 1319 O O . LYS A 1 187 ? 3.995 10.514 -5.915 1.00 89.50 187 LYS A O 1
ATOM 1324 N N . ALA A 1 188 ? 4.044 9.333 -4.005 1.00 94.25 188 ALA A N 1
ATOM 1325 C CA . ALA A 1 188 ? 5.121 8.454 -4.429 1.00 94.25 188 ALA A CA 1
ATOM 1326 C C . ALA A 1 188 ? 4.567 7.382 -5.370 1.00 94.25 188 ALA A C 1
ATOM 1328 O O . ALA A 1 188 ? 3.579 6.719 -5.068 1.00 94.25 188 ALA A O 1
ATOM 1329 N N . VAL A 1 189 ? 5.223 7.197 -6.508 1.00 96.69 189 VAL A N 1
ATOM 1330 C CA . VAL A 1 189 ? 4.871 6.207 -7.520 1.00 96.69 189 VAL A CA 1
ATOM 1331 C C . VAL A 1 189 ? 5.915 5.104 -7.514 1.00 96.69 189 VAL A C 1
ATOM 1333 O O . VAL A 1 189 ? 7.117 5.371 -7.555 1.00 96.69 189 VAL A O 1
ATOM 1336 N N . THR A 1 190 ? 5.451 3.861 -7.496 1.00 97.19 190 THR A N 1
ATOM 1337 C CA . THR A 1 190 ? 6.273 2.665 -7.707 1.00 97.19 190 THR A CA 1
ATOM 1338 C C . THR A 1 190 ? 5.660 1.793 -8.791 1.00 97.19 190 THR A C 1
ATOM 1340 O O . THR A 1 190 ? 4.459 1.877 -9.046 1.00 97.19 190 THR A O 1
ATOM 1343 N N . GLY A 1 191 ? 6.459 0.957 -9.449 1.00 96.31 191 GLY A N 1
ATOM 1344 C CA . GLY A 1 191 ? 5.907 0.052 -10.447 1.00 96.31 191 GLY A CA 1
ATOM 1345 C C . GLY A 1 191 ? 6.912 -0.787 -11.210 1.00 96.31 191 GLY A C 1
ATOM 1346 O O . GLY A 1 191 ? 8.098 -0.841 -10.880 1.00 96.31 191 GLY A O 1
ATOM 1347 N N . SER A 1 192 ? 6.421 -1.429 -12.261 1.00 96.12 192 SER A N 1
ATOM 1348 C CA . SER A 1 192 ? 7.203 -2.248 -13.179 1.00 96.12 192 SER A CA 1
ATOM 1349 C C . SER A 1 192 ? 6.803 -1.965 -14.625 1.00 96.12 192 SER A C 1
ATOM 1351 O O . SER A 1 192 ? 5.636 -1.736 -14.938 1.00 96.12 192 SER A O 1
ATOM 1353 N N . LEU A 1 193 ? 7.799 -1.980 -15.510 1.00 95.69 193 LEU A N 1
ATOM 1354 C CA . LEU A 1 193 ? 7.621 -1.884 -16.954 1.00 95.69 193 LEU A CA 1
ATOM 1355 C C . LEU A 1 193 ? 8.259 -3.110 -17.599 1.00 95.69 193 LEU A C 1
ATOM 1357 O O . LEU A 1 193 ? 9.470 -3.309 -17.506 1.00 95.69 193 LEU A O 1
ATOM 1361 N N . ALA A 1 194 ? 7.447 -3.922 -18.265 1.00 93.88 194 ALA A N 1
ATOM 1362 C CA . ALA A 1 194 ? 7.899 -5.110 -18.966 1.00 93.88 194 ALA A CA 1
ATOM 1363 C C . ALA A 1 194 ? 7.796 -4.898 -20.477 1.00 93.88 194 ALA A C 1
ATOM 1365 O O . ALA A 1 194 ? 6.707 -4.726 -21.016 1.00 93.88 194 ALA A O 1
ATOM 1366 N N . LEU A 1 195 ? 8.940 -4.956 -21.162 1.00 91.19 195 LEU A N 1
ATOM 1367 C CA . LEU A 1 195 ? 9.037 -4.904 -22.621 1.00 91.19 195 LEU A CA 1
ATOM 1368 C C . LEU A 1 195 ? 9.573 -6.261 -23.124 1.00 91.19 195 LEU A C 1
ATOM 1370 O O . LEU A 1 195 ? 10.723 -6.623 -22.837 1.00 91.19 195 LEU A O 1
ATOM 1374 N N . PRO A 1 196 ? 8.749 -7.077 -23.803 1.00 79.00 196 PRO A N 1
ATOM 1375 C CA . PRO A 1 196 ? 9.131 -8.427 -24.200 1.00 79.00 196 PRO A CA 1
ATOM 1376 C C . PRO A 1 196 ? 9.939 -8.452 -25.501 1.00 79.00 196 PRO A C 1
ATOM 1378 O O . PRO A 1 196 ? 10.695 -9.400 -25.717 1.00 79.00 196 PRO A O 1
ATOM 1381 N N . ALA A 1 197 ? 9.807 -7.441 -26.367 1.00 79.44 197 ALA A N 1
ATOM 1382 C CA . ALA A 1 197 ? 10.366 -7.515 -27.708 1.00 79.44 197 ALA A CA 1
ATOM 1383 C C . ALA A 1 197 ? 11.849 -7.126 -27.769 1.00 79.44 197 ALA A C 1
ATOM 1385 O O . ALA A 1 197 ? 12.378 -6.347 -26.975 1.00 79.44 197 ALA A O 1
ATOM 1386 N N . THR A 1 198 ? 12.520 -7.696 -28.768 1.00 83.25 198 THR A N 1
ATOM 1387 C CA . THR A 1 198 ? 13.836 -7.248 -29.224 1.00 83.25 198 THR A CA 1
ATOM 1388 C C . THR A 1 198 ? 13.616 -6.448 -30.500 1.00 83.25 198 THR A C 1
ATOM 1390 O O . THR A 1 198 ? 13.105 -6.991 -31.479 1.00 83.25 198 THR A O 1
ATOM 1393 N N . GLY A 1 199 ? 13.983 -5.172 -30.485 1.00 86.56 199 GLY A N 1
ATOM 1394 C CA . GLY A 1 199 ? 13.873 -4.289 -31.638 1.00 86.56 199 GLY A CA 1
ATOM 1395 C C . GLY A 1 199 ? 15.120 -4.332 -32.516 1.00 86.56 199 GLY A C 1
ATOM 1396 O O . GLY A 1 199 ? 16.188 -4.769 -32.086 1.00 86.56 199 GLY A O 1
ATOM 1397 N N . THR A 1 200 ? 14.999 -3.873 -33.761 1.00 89.94 200 THR A N 1
ATOM 1398 C CA . THR A 1 200 ? 16.141 -3.765 -34.684 1.00 89.94 200 THR A CA 1
ATOM 1399 C C . THR A 1 200 ? 16.516 -2.302 -34.881 1.00 89.94 200 THR A C 1
ATOM 1401 O O . THR A 1 200 ? 15.724 -1.529 -35.406 1.00 89.94 200 THR A O 1
ATOM 1404 N N . ALA A 1 201 ? 17.735 -1.932 -34.494 1.00 89.56 201 ALA A N 1
ATOM 1405 C CA . ALA A 1 201 ? 18.306 -0.613 -34.733 1.00 89.56 201 ALA A CA 1
ATOM 1406 C C . ALA A 1 201 ? 19.089 -0.604 -36.050 1.00 89.56 201 ALA A C 1
ATOM 1408 O O . ALA A 1 201 ? 20.039 -1.373 -36.218 1.00 89.56 201 ALA A O 1
ATOM 1409 N N . SER A 1 202 ? 18.716 0.291 -36.966 1.00 91.12 202 SER A N 1
ATOM 1410 C CA . SER A 1 202 ? 19.443 0.524 -38.222 1.00 91.12 202 SER A CA 1
ATOM 1411 C C . SER A 1 202 ? 20.469 1.641 -38.034 1.00 91.12 202 SER A C 1
ATOM 1413 O O . SER A 1 202 ? 20.113 2.806 -37.899 1.00 91.12 202 SER A O 1
ATOM 1415 N N . LEU A 1 203 ? 21.751 1.289 -38.018 1.00 90.69 203 LEU A N 1
ATOM 1416 C CA . LEU A 1 203 ? 22.864 2.150 -37.618 1.00 90.69 203 LEU A CA 1
ATOM 1417 C C . LEU A 1 203 ? 23.833 2.397 -38.783 1.00 90.69 203 LEU A C 1
ATOM 1419 O O . LEU A 1 203 ? 23.814 1.712 -39.809 1.00 90.69 203 LEU A O 1
ATOM 1423 N N . ARG A 1 204 ? 24.736 3.368 -38.604 1.00 87.75 204 ARG A N 1
ATOM 1424 C CA . ARG A 1 204 ? 25.852 3.614 -39.526 1.00 87.75 204 ARG A CA 1
ATOM 1425 C C . ARG A 1 204 ? 27.175 3.710 -38.779 1.00 87.75 204 ARG A C 1
ATOM 1427 O O . ARG A 1 204 ? 27.382 4.636 -37.996 1.00 87.75 204 ARG A O 1
ATOM 1434 N N . LEU A 1 205 ? 28.088 2.785 -39.061 1.00 83.19 205 LEU A N 1
ATOM 1435 C CA . LEU A 1 205 ? 29.463 2.839 -38.575 1.00 83.19 205 LEU A CA 1
ATOM 1436 C C . LEU A 1 205 ? 30.230 3.910 -39.369 1.00 83.19 205 LEU A C 1
ATOM 1438 O O . LEU A 1 205 ? 30.187 3.924 -40.602 1.00 83.19 205 LEU A O 1
ATOM 1442 N N . LEU A 1 206 ? 30.874 4.845 -38.659 1.00 82.00 206 LEU A N 1
ATOM 1443 C CA . LEU A 1 206 ? 31.562 6.013 -39.238 1.00 82.00 206 LEU A CA 1
ATOM 1444 C C . LEU A 1 206 ? 30.677 6.865 -40.179 1.00 82.00 206 LEU A C 1
ATOM 1446 O O . L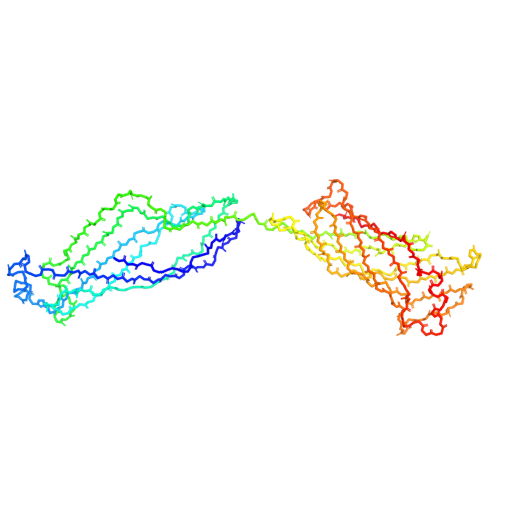EU A 1 206 ? 31.171 7.523 -41.088 1.00 82.00 206 LEU A O 1
ATOM 1450 N N . GLY A 1 207 ? 29.351 6.824 -40.002 1.00 81.62 207 GLY A N 1
ATOM 1451 C CA . GLY A 1 207 ? 28.386 7.599 -40.795 1.00 81.62 207 GLY A CA 1
ATOM 1452 C C . GLY A 1 207 ? 28.063 7.051 -42.193 1.00 81.62 207 GLY A C 1
ATOM 1453 O O . GLY A 1 207 ? 27.082 7.493 -42.796 1.00 81.62 207 GLY A O 1
ATOM 1454 N N . ILE A 1 208 ? 28.810 6.061 -42.695 1.00 86.56 208 ILE A N 1
ATOM 1455 C CA . ILE A 1 208 ? 28.658 5.559 -44.075 1.00 86.56 208 ILE A CA 1
ATOM 1456 C C . ILE A 1 208 ? 28.454 4.046 -44.186 1.00 86.56 208 ILE A C 1
ATOM 1458 O O . ILE A 1 208 ? 27.836 3.606 -45.149 1.00 86.56 208 ILE A O 1
ATOM 1462 N N . ILE A 1 209 ? 28.931 3.247 -43.227 1.00 86.25 209 ILE A N 1
ATOM 1463 C CA . ILE A 1 209 ? 28.897 1.781 -43.319 1.00 86.25 209 ILE A CA 1
ATOM 1464 C C . ILE A 1 209 ? 27.603 1.260 -42.668 1.00 86.25 209 ILE A C 1
ATOM 1466 O O . ILE A 1 209 ? 27.439 1.442 -41.459 1.00 86.25 209 ILE A O 1
ATOM 1470 N N . PRO A 1 210 ? 26.689 0.605 -43.410 1.00 89.31 210 PRO A N 1
ATOM 1471 C CA . PRO A 1 210 ? 25.463 0.048 -42.845 1.00 89.31 210 PRO A CA 1
ATOM 1472 C C . PRO A 1 210 ? 25.739 -0.984 -41.749 1.00 89.31 210 PRO A C 1
ATOM 1474 O O . PRO A 1 210 ? 26.514 -1.927 -41.944 1.00 89.31 210 PRO A O 1
ATOM 1477 N N . ALA A 1 211 ? 25.063 -0.822 -40.616 1.00 91.50 211 ALA A N 1
ATOM 1478 C CA . ALA A 1 211 ? 25.065 -1.778 -39.522 1.00 91.50 211 ALA A CA 1
ATOM 1479 C C . ALA A 1 211 ? 23.642 -1.980 -38.986 1.00 91.50 211 ALA A C 1
ATOM 1481 O O . ALA A 1 211 ? 22.819 -1.071 -39.034 1.00 91.50 211 ALA A O 1
ATOM 1482 N N . ALA A 1 212 ? 23.351 -3.167 -38.468 1.00 91.62 212 ALA A N 1
ATOM 1483 C CA . ALA A 1 212 ? 22.073 -3.486 -37.843 1.00 91.62 212 ALA A CA 1
ATOM 1484 C C . ALA A 1 212 ? 22.315 -4.191 -36.511 1.00 91.62 212 ALA A C 1
ATOM 1486 O O . ALA A 1 212 ? 23.121 -5.122 -36.450 1.00 91.62 212 ALA A O 1
ATOM 1487 N N . ALA A 1 213 ? 21.627 -3.754 -35.460 1.00 91.25 213 ALA A N 1
ATOM 1488 C CA . ALA A 1 213 ? 21.733 -4.336 -34.128 1.00 91.25 213 ALA A CA 1
ATOM 1489 C C . ALA A 1 213 ? 20.364 -4.797 -33.626 1.00 91.25 213 ALA A C 1
ATOM 1491 O O . ALA A 1 213 ? 19.397 -4.040 -33.703 1.00 91.25 213 ALA A O 1
ATOM 1492 N N . ARG A 1 214 ? 20.281 -6.007 -33.070 1.00 92.06 214 ARG A N 1
ATOM 1493 C CA . ARG A 1 214 ? 19.116 -6.436 -32.290 1.00 92.06 214 ARG A CA 1
ATOM 1494 C C . ARG A 1 214 ? 19.300 -5.988 -30.852 1.00 92.06 214 ARG A C 1
ATOM 1496 O O . ARG A 1 214 ? 20.220 -6.452 -30.177 1.00 92.06 214 ARG A O 1
ATOM 1503 N N . VAL A 1 215 ? 18.436 -5.084 -30.405 1.00 91.88 215 VAL A N 1
ATOM 1504 C CA . VAL A 1 215 ? 18.511 -4.464 -29.085 1.00 91.88 215 VAL A CA 1
ATOM 1505 C C . VAL A 1 215 ? 17.289 -4.827 -28.261 1.00 91.88 215 VAL A C 1
ATOM 1507 O O . VAL A 1 215 ? 16.156 -4.767 -28.733 1.00 91.88 215 VAL A O 1
ATOM 1510 N N . ARG A 1 216 ? 17.523 -5.167 -27.000 1.00 91.88 216 ARG A N 1
ATOM 1511 C CA . ARG A 1 216 ? 16.488 -5.350 -25.991 1.00 91.88 216 ARG A CA 1
ATOM 1512 C C . ARG A 1 216 ? 16.744 -4.392 -24.838 1.00 91.88 216 ARG A C 1
ATOM 1514 O O . ARG A 1 216 ? 17.866 -4.306 -24.347 1.00 91.88 216 ARG A O 1
ATOM 1521 N N . VAL A 1 217 ? 15.709 -3.691 -24.398 1.00 93.06 217 VAL A N 1
ATOM 1522 C CA . VAL A 1 217 ? 15.760 -2.849 -23.199 1.00 93.06 217 VAL A CA 1
ATOM 1523 C C . VAL A 1 217 ? 15.007 -3.577 -22.098 1.00 93.06 217 VAL A C 1
ATOM 1525 O O . VAL A 1 217 ? 13.868 -3.986 -22.298 1.00 93.06 217 VAL A O 1
ATOM 1528 N N . VAL A 1 218 ? 15.656 -3.767 -20.953 1.00 93.69 218 VAL A N 1
ATOM 1529 C CA . VAL A 1 218 ? 15.088 -4.454 -19.790 1.00 93.69 218 VAL A CA 1
ATOM 1530 C C . VAL A 1 218 ? 14.979 -3.448 -18.649 1.00 93.69 218 VAL A C 1
ATOM 1532 O O . VAL A 1 218 ? 15.980 -3.220 -17.965 1.00 93.69 218 VAL A O 1
ATOM 1535 N N . PRO A 1 219 ? 13.815 -2.805 -18.468 1.00 94.00 219 PRO A N 1
ATOM 1536 C CA . PRO A 1 219 ? 13.594 -1.887 -17.361 1.00 94.00 219 PRO A CA 1
ATOM 1537 C C . PRO A 1 219 ? 13.536 -2.640 -16.030 1.00 94.00 219 PRO A C 1
ATOM 1539 O O . PRO A 1 219 ? 13.060 -3.772 -15.948 1.00 94.00 219 PRO A O 1
ATOM 1542 N N . GLY A 1 220 ? 14.028 -1.995 -14.985 1.00 93.81 220 GLY A N 1
ATOM 1543 C CA . GLY A 1 220 ? 13.876 -2.395 -13.598 1.00 93.81 220 GLY A CA 1
ATOM 1544 C C . GLY A 1 220 ? 12.671 -1.705 -12.953 1.00 93.81 220 GLY A C 1
ATOM 1545 O O . GLY A 1 220 ? 11.824 -1.131 -13.649 1.00 93.81 220 GLY A O 1
ATOM 1546 N N . PRO A 1 221 ? 12.586 -1.732 -11.614 1.00 96.06 221 PRO A N 1
ATOM 1547 C CA . PRO A 1 221 ? 11.517 -1.065 -10.883 1.00 96.06 221 PRO A CA 1
ATOM 1548 C C . PRO A 1 221 ? 11.463 0.435 -11.192 1.00 96.06 221 PRO A C 1
ATOM 1550 O O . PRO A 1 221 ? 12.496 1.106 -11.233 1.00 96.06 221 PRO A O 1
ATOM 1553 N N . ILE A 1 222 ? 10.253 0.947 -11.399 1.00 97.38 222 ILE A N 1
ATOM 1554 C CA . ILE A 1 222 ? 9.980 2.378 -11.533 1.00 97.38 222 ILE A CA 1
ATOM 1555 C C . ILE A 1 222 ? 9.795 2.966 -10.137 1.00 97.38 222 ILE A C 1
ATOM 1557 O O . ILE A 1 222 ? 9.085 2.387 -9.315 1.00 97.38 222 ILE A O 1
ATOM 1561 N N . THR A 1 223 ? 10.395 4.127 -9.888 1.00 97.19 223 THR A N 1
ATOM 1562 C CA . THR A 1 223 ? 10.193 4.932 -8.677 1.00 97.19 223 THR A CA 1
ATOM 1563 C C . THR A 1 223 ? 10.126 6.423 -9.017 1.00 97.19 223 THR A C 1
ATOM 1565 O O . THR A 1 223 ? 10.625 6.847 -10.058 1.00 97.19 223 THR A O 1
ATOM 1568 N N . GLY A 1 224 ? 9.514 7.244 -8.162 1.00 96.25 224 GLY A N 1
ATOM 1569 C CA . GLY A 1 224 ? 9.517 8.707 -8.301 1.00 96.25 224 GLY A CA 1
ATOM 1570 C C . GLY A 1 224 ? 8.166 9.327 -7.972 1.00 96.25 224 GLY A C 1
ATOM 1571 O O . GLY A 1 224 ? 7.414 8.774 -7.176 1.00 96.25 224 GLY A O 1
ATOM 1572 N N . THR A 1 225 ? 7.849 10.466 -8.585 1.00 95.56 225 THR A N 1
ATOM 1573 C CA . THR A 1 225 ? 6.511 11.079 -8.515 1.00 95.56 225 THR A CA 1
ATOM 1574 C C . THR A 1 225 ? 6.105 11.571 -9.902 1.00 95.56 225 THR A C 1
ATOM 1576 O O . THR A 1 225 ? 6.967 11.912 -10.710 1.00 95.56 225 THR A O 1
ATOM 1579 N N . LEU A 1 226 ? 4.805 11.655 -10.200 1.00 93.62 226 LEU A N 1
ATOM 1580 C CA . LEU A 1 226 ? 4.360 12.203 -11.492 1.00 93.62 226 LEU A CA 1
ATOM 1581 C C . LEU A 1 226 ? 4.762 13.679 -11.671 1.00 93.62 226 LEU A C 1
ATOM 1583 O O . LEU A 1 226 ? 5.025 14.103 -12.792 1.00 93.62 226 LEU A O 1
ATOM 1587 N N . ALA A 1 227 ? 4.869 14.440 -10.575 1.00 91.00 227 ALA A N 1
ATOM 1588 C CA . ALA A 1 227 ? 5.218 15.861 -10.601 1.00 91.00 227 ALA A CA 1
ATOM 1589 C C . ALA A 1 227 ? 6.719 16.119 -10.826 1.00 91.00 227 ALA A C 1
ATOM 1591 O O . ALA A 1 227 ? 7.084 17.046 -11.544 1.00 91.00 227 ALA A O 1
ATOM 1592 N N . SER A 1 228 ? 7.595 15.317 -10.210 1.00 90.69 228 SER A N 1
ATOM 1593 C CA . SER A 1 228 ? 9.056 15.472 -10.315 1.00 90.69 228 SER A CA 1
ATOM 1594 C C . SER A 1 228 ? 9.691 14.615 -11.411 1.00 90.69 228 SER A C 1
ATOM 1596 O O . SER A 1 228 ? 10.882 14.753 -11.678 1.00 90.69 228 SER A O 1
ATOM 1598 N N . GLY A 1 229 ? 8.925 13.700 -12.003 1.00 94.56 229 GLY A N 1
ATOM 1599 C CA . GLY A 1 229 ? 9.423 12.666 -12.898 1.00 94.56 229 GLY A CA 1
ATOM 1600 C C . GLY A 1 229 ? 9.631 11.323 -12.198 1.00 94.56 229 GLY A C 1
ATOM 1601 O O . GLY A 1 229 ? 9.821 11.220 -10.979 1.00 94.56 229 GLY A O 1
ATOM 1602 N N . LEU A 1 230 ? 9.585 10.282 -13.019 1.00 96.81 230 LEU A N 1
ATOM 1603 C CA . LEU A 1 230 ? 9.816 8.893 -12.659 1.00 96.81 230 LEU A CA 1
ATOM 1604 C C . LEU A 1 230 ? 11.224 8.479 -13.106 1.00 96.81 230 LEU A C 1
ATOM 1606 O O . LEU A 1 230 ? 11.832 9.096 -13.978 1.00 96.81 230 LEU A O 1
ATOM 1610 N N . SER A 1 231 ? 11.756 7.416 -12.523 1.00 96.31 231 SER A N 1
ATOM 1611 C CA . SER A 1 231 ? 13.073 6.882 -12.848 1.00 96.31 231 SER A CA 1
ATOM 1612 C C . SER A 1 231 ? 13.060 5.363 -12.782 1.00 96.31 231 SER A C 1
ATOM 1614 O O . SER A 1 231 ? 12.360 4.771 -11.961 1.00 96.31 231 SER A O 1
ATOM 1616 N N . THR A 1 232 ? 13.834 4.722 -13.651 1.00 96.81 232 THR A N 1
ATOM 1617 C CA . THR A 1 232 ? 14.069 3.276 -13.611 1.00 96.81 232 THR A CA 1
ATOM 1618 C C . THR A 1 232 ? 15.488 2.965 -14.063 1.00 96.81 232 THR A C 1
ATOM 1620 O O . THR A 1 232 ? 16.001 3.573 -15.004 1.00 96.81 232 THR A O 1
ATOM 1623 N N . GLN A 1 233 ? 16.145 2.012 -13.404 1.00 96.50 233 GLN A N 1
ATOM 1624 C CA . GLN A 1 233 ? 17.373 1.438 -13.951 1.00 96.50 233 GLN A CA 1
ATOM 1625 C C . GLN A 1 233 ? 17.012 0.481 -15.077 1.00 96.50 233 GLN A C 1
ATOM 1627 O O . GLN A 1 233 ? 16.135 -0.352 -14.907 1.00 96.50 233 GLN A O 1
ATOM 1632 N N . ALA A 1 234 ? 17.710 0.543 -16.201 1.00 95.25 234 ALA A N 1
ATOM 1633 C CA . ALA A 1 234 ? 17.497 -0.358 -17.318 1.00 95.25 234 ALA A CA 1
ATOM 1634 C C . ALA A 1 234 ? 18.800 -1.018 -17.758 1.00 95.25 234 ALA A C 1
ATOM 1636 O O . ALA A 1 234 ? 19.880 -0.429 -17.703 1.00 95.25 234 ALA A O 1
ATOM 1637 N N . THR A 1 235 ? 18.683 -2.249 -18.243 1.00 95.62 235 THR A N 1
ATOM 1638 C CA . THR A 1 235 ? 19.768 -2.941 -18.938 1.00 95.62 235 THR A CA 1
ATOM 1639 C C . THR A 1 235 ? 19.483 -2.943 -20.432 1.00 95.62 235 THR A C 1
ATOM 1641 O O . THR A 1 235 ? 18.485 -3.507 -20.878 1.00 95.62 235 THR A O 1
ATOM 1644 N N . VAL A 1 236 ? 20.372 -2.338 -21.212 1.00 94.56 236 VAL A N 1
ATOM 1645 C CA . VAL A 1 236 ? 20.369 -2.415 -22.673 1.00 94.56 236 VAL A CA 1
ATOM 1646 C C . VAL A 1 236 ? 21.197 -3.624 -23.087 1.00 94.56 236 VAL A C 1
ATOM 1648 O O . VAL A 1 236 ? 22.366 -3.736 -22.721 1.00 94.56 236 VAL A O 1
ATOM 1651 N N . GLN A 1 237 ? 20.590 -4.534 -23.840 1.00 93.44 237 GLN A N 1
ATOM 1652 C CA . GLN A 1 237 ? 21.205 -5.766 -24.318 1.00 93.44 237 GLN A CA 1
ATOM 1653 C C . GLN A 1 237 ? 21.299 -5.750 -25.841 1.00 93.44 237 GLN A C 1
ATOM 1655 O O . GLN A 1 237 ? 20.308 -5.474 -26.512 1.00 93.44 237 GLN A O 1
ATOM 1660 N N . VAL A 1 238 ? 22.461 -6.099 -26.391 1.00 92.12 238 VAL A N 1
ATOM 1661 C CA . VAL A 1 238 ? 22.654 -6.308 -27.832 1.00 92.12 238 VAL A CA 1
ATOM 1662 C C . VAL A 1 238 ? 22.956 -7.781 -28.057 1.00 92.12 238 VAL A C 1
ATOM 1664 O O . VAL A 1 238 ? 24.028 -8.263 -27.689 1.00 92.12 238 VAL A O 1
ATOM 1667 N N . SER A 1 239 ? 21.991 -8.505 -28.619 1.00 89.56 239 SER A N 1
ATOM 1668 C CA . SER A 1 239 ? 22.095 -9.950 -28.870 1.00 89.56 239 SER A CA 1
ATOM 1669 C C . SER A 1 239 ? 22.697 -10.274 -30.236 1.00 89.56 239 SER A C 1
ATOM 1671 O O . SER A 1 239 ? 23.296 -11.333 -30.414 1.00 89.56 239 SER A O 1
ATOM 1673 N N . GLU A 1 240 ? 22.573 -9.355 -31.192 1.00 89.94 240 GLU A N 1
ATOM 1674 C CA . GLU A 1 240 ? 23.111 -9.503 -32.539 1.00 89.94 240 GLU A CA 1
ATOM 1675 C C . GLU A 1 240 ? 23.594 -8.150 -33.063 1.00 89.94 240 GLU A C 1
ATOM 1677 O O . GLU A 1 240 ? 22.907 -7.140 -32.911 1.00 89.94 240 GLU A O 1
ATOM 1682 N N . LEU A 1 241 ? 24.756 -8.140 -33.717 1.00 88.75 241 LEU A N 1
ATOM 1683 C CA . LEU A 1 241 ? 25.256 -6.996 -34.479 1.00 88.75 241 LEU A CA 1
ATOM 1684 C C . LEU A 1 241 ? 25.775 -7.495 -35.825 1.00 88.75 241 LEU A C 1
ATOM 1686 O O . LEU A 1 241 ? 26.607 -8.403 -35.873 1.00 88.75 241 LEU A O 1
ATOM 1690 N N . SER A 1 242 ? 25.317 -6.867 -36.904 1.00 88.81 242 SER A N 1
ATOM 1691 C CA . SER A 1 242 ? 25.768 -7.119 -38.271 1.00 88.81 242 SER A CA 1
ATOM 1692 C C . SER A 1 242 ? 26.319 -5.841 -38.896 1.00 88.81 242 SER A C 1
ATOM 1694 O O . SER A 1 242 ? 25.692 -4.790 -38.795 1.00 88.81 242 SER A O 1
ATOM 1696 N N . VAL A 1 243 ? 27.467 -5.929 -39.568 1.00 86.62 243 VAL A N 1
ATOM 1697 C CA . VAL A 1 243 ? 28.109 -4.825 -40.301 1.00 86.62 243 VAL A CA 1
ATOM 1698 C C . VAL A 1 243 ? 28.288 -5.272 -41.747 1.00 86.62 243 VAL A C 1
ATOM 1700 O O . VAL A 1 243 ? 28.852 -6.335 -41.986 1.00 86.62 243 VAL A O 1
ATOM 1703 N N . LEU A 1 244 ? 27.772 -4.505 -42.715 1.00 87.25 244 LEU A N 1
ATOM 1704 C CA . LEU A 1 244 ? 27.747 -4.905 -44.136 1.00 87.25 244 LEU A CA 1
ATOM 1705 C C . LEU A 1 244 ? 27.121 -6.297 -44.377 1.00 87.25 244 LEU A C 1
ATOM 1707 O O . LEU A 1 244 ? 27.533 -7.029 -45.271 1.00 87.25 244 LEU A O 1
ATOM 1711 N N . GLY A 1 245 ? 26.146 -6.686 -43.550 1.00 80.88 245 GLY A N 1
ATOM 1712 C CA . GLY A 1 245 ? 25.511 -8.009 -43.609 1.00 80.88 245 GLY A CA 1
ATOM 1713 C C . GLY A 1 245 ? 26.341 -9.153 -43.010 1.00 80.88 245 GLY A C 1
ATOM 1714 O O . GLY A 1 245 ? 25.850 -10.276 -42.935 1.00 80.88 245 GLY A O 1
ATOM 1715 N N . VAL A 1 246 ? 27.562 -8.887 -42.535 1.00 82.75 246 VAL A N 1
ATOM 1716 C CA . VAL A 1 246 ? 28.391 -9.863 -41.820 1.00 82.75 246 VAL A CA 1
ATOM 1717 C C . VAL A 1 246 ? 28.109 -9.761 -40.325 1.00 82.75 246 VAL A C 1
ATOM 1719 O O . VAL A 1 246 ? 28.273 -8.698 -39.721 1.00 82.75 246 VAL A O 1
ATOM 1722 N N . AR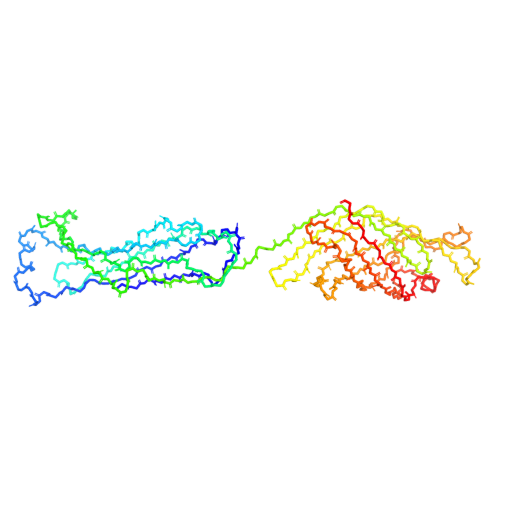G A 1 247 ? 27.694 -10.872 -39.713 1.00 83.12 247 ARG A N 1
ATOM 1723 C CA . ARG A 1 247 ? 27.425 -10.951 -38.272 1.00 83.12 247 ARG A CA 1
ATOM 1724 C C . ARG A 1 247 ? 28.737 -10.902 -37.486 1.00 83.12 247 ARG A C 1
ATOM 1726 O O . ARG A 1 247 ? 29.574 -11.790 -37.624 1.00 83.12 247 ARG A O 1
ATOM 1733 N N . VAL A 1 248 ? 28.891 -9.878 -36.650 1.00 79.44 248 VAL A N 1
ATOM 1734 C CA . VAL A 1 248 ? 30.081 -9.648 -35.810 1.00 79.44 248 VAL A CA 1
ATOM 1735 C C . VAL A 1 248 ? 29.828 -9.955 -34.331 1.00 79.44 248 VAL A C 1
ATOM 1737 O O . VAL A 1 248 ? 30.748 -10.352 -33.628 1.00 79.44 248 VAL A O 1
ATOM 1740 N N . VAL A 1 249 ? 28.580 -9.847 -33.861 1.00 78.56 249 VAL A N 1
ATOM 1741 C CA . VAL A 1 249 ? 28.152 -10.299 -32.523 1.00 78.56 249 VAL A CA 1
ATOM 1742 C C . VAL A 1 249 ? 27.018 -11.303 -32.692 1.00 78.56 249 VAL A C 1
ATOM 1744 O O . VAL A 1 249 ? 26.108 -11.073 -33.490 1.00 78.56 249 VAL A O 1
ATOM 1747 N N . GLY A 1 250 ? 27.088 -12.422 -31.967 1.00 66.00 250 GLY A N 1
ATOM 1748 C CA . GLY A 1 250 ? 26.106 -13.506 -32.020 1.00 66.00 250 GLY A CA 1
ATOM 1749 C C . GLY A 1 250 ? 25.529 -13.862 -30.649 1.00 66.00 250 GLY A C 1
ATOM 1750 O O . GLY A 1 250 ? 26.107 -13.552 -29.612 1.00 66.00 250 GLY A O 1
ATOM 1751 N N . GLU A 1 251 ? 24.413 -14.587 -30.671 1.00 63.44 251 GLU A N 1
ATOM 1752 C CA . GLU A 1 251 ? 23.437 -14.724 -29.577 1.00 63.44 251 GLU A CA 1
ATOM 1753 C C . GLU A 1 251 ? 23.928 -15.396 -28.278 1.00 63.44 251 GLU A C 1
ATOM 1755 O O . GLU A 1 251 ? 23.204 -15.391 -27.287 1.00 63.44 251 GLU A O 1
ATOM 1760 N N . LYS A 1 252 ? 25.131 -15.989 -28.243 1.00 66.62 252 LYS A N 1
ATOM 1761 C CA . LYS A 1 252 ? 25.575 -16.809 -27.096 1.00 66.62 252 LYS A CA 1
ATOM 1762 C C . LYS A 1 252 ? 25.825 -16.002 -25.817 1.00 66.62 252 LYS A C 1
ATOM 1764 O O . LYS A 1 252 ? 25.586 -16.527 -24.734 1.00 66.62 252 LYS A O 1
ATOM 1769 N N . THR A 1 253 ? 26.265 -14.749 -25.942 1.00 73.19 253 THR A N 1
ATOM 1770 C CA . THR A 1 253 ? 26.433 -13.832 -24.807 1.00 73.19 253 THR A CA 1
ATOM 1771 C C . THR A 1 253 ? 26.089 -12.417 -25.271 1.00 73.19 253 THR A C 1
ATOM 1773 O O . THR A 1 253 ? 26.877 -11.834 -26.019 1.00 73.19 253 THR A O 1
ATOM 1776 N N . PRO A 1 254 ? 24.929 -11.854 -24.886 1.00 83.56 254 PRO A N 1
ATOM 1777 C CA . PRO A 1 254 ? 24.580 -10.504 -25.297 1.00 83.56 254 PRO A CA 1
ATOM 1778 C C . PRO A 1 254 ? 25.536 -9.492 -24.660 1.00 83.56 254 PRO A C 1
ATOM 1780 O O . PRO A 1 254 ? 25.911 -9.613 -23.492 1.00 83.56 254 PRO A O 1
ATOM 1783 N N . CYS A 1 255 ? 25.889 -8.463 -25.421 1.00 90.50 255 CYS A N 1
ATOM 1784 C CA . CYS A 1 255 ? 26.524 -7.271 -24.878 1.00 90.50 255 CYS A CA 1
ATOM 1785 C C . CYS A 1 255 ? 25.547 -6.555 -23.951 1.00 90.50 255 CYS A C 1
ATOM 1787 O O . CYS A 1 255 ? 24.406 -6.333 -24.353 1.00 90.50 255 CYS A O 1
ATOM 1789 N N . THR A 1 256 ? 25.978 -6.129 -22.768 1.00 93.94 256 THR A N 1
ATOM 1790 C CA . THR A 1 256 ? 25.102 -5.434 -21.815 1.00 93.94 256 THR A CA 1
ATOM 1791 C C . THR A 1 256 ? 25.674 -4.098 -21.364 1.00 93.94 256 THR A C 1
ATOM 1793 O O . THR A 1 256 ? 26.878 -3.963 -21.150 1.00 93.94 256 THR A O 1
ATOM 1796 N N . SER A 1 257 ? 24.796 -3.111 -21.209 1.00 95.31 257 SER A N 1
ATOM 1797 C CA . SER A 1 257 ? 25.093 -1.802 -20.629 1.00 95.31 257 SER A CA 1
ATOM 1798 C C . SER A 1 257 ? 23.966 -1.424 -19.673 1.00 95.31 257 SER A C 1
ATOM 1800 O O . SER A 1 257 ? 22.791 -1.626 -19.990 1.00 95.31 257 SER A O 1
ATOM 1802 N N . THR A 1 258 ? 24.307 -0.930 -18.486 1.00 95.69 258 THR A N 1
ATOM 1803 C CA . THR A 1 258 ? 23.333 -0.468 -17.491 1.00 95.69 258 THR A CA 1
ATOM 1804 C C . THR A 1 258 ? 23.201 1.044 -17.560 1.00 95.69 258 THR A C 1
ATOM 1806 O O . THR A 1 258 ? 24.185 1.766 -17.713 1.00 95.69 258 THR A O 1
ATOM 1809 N N . THR A 1 259 ? 21.973 1.532 -17.451 1.00 95.69 259 THR A N 1
ATOM 1810 C CA . THR A 1 259 ? 21.658 2.958 -17.515 1.00 95.69 259 THR A CA 1
ATOM 1811 C C . THR A 1 259 ? 20.490 3.292 -16.598 1.00 95.69 259 THR A C 1
ATOM 1813 O O . THR A 1 259 ? 19.780 2.402 -16.132 1.00 95.69 259 THR A O 1
ATOM 1816 N N . THR A 1 260 ? 20.283 4.578 -16.354 1.00 96.44 260 THR A N 1
ATOM 1817 C CA . THR A 1 260 ? 19.097 5.096 -15.680 1.00 96.44 260 THR A CA 1
ATOM 1818 C C . THR A 1 260 ? 18.261 5.838 -16.708 1.00 96.44 260 THR A C 1
ATOM 1820 O O . THR A 1 260 ? 18.756 6.739 -17.383 1.00 96.44 260 THR A O 1
ATOM 1823 N N . ILE A 1 261 ? 16.993 5.460 -16.821 1.00 96.31 261 ILE A N 1
ATOM 1824 C CA . ILE A 1 261 ? 16.012 6.134 -17.661 1.00 96.31 261 ILE A CA 1
ATOM 1825 C C . ILE A 1 261 ? 15.240 7.102 -16.774 1.00 96.31 261 ILE A C 1
ATOM 1827 O O . ILE A 1 261 ? 14.491 6.673 -15.896 1.00 96.31 261 ILE A O 1
ATOM 1831 N N . ALA A 1 262 ? 15.410 8.399 -17.021 1.00 96.25 262 ALA A N 1
ATOM 1832 C CA . ALA A 1 262 ? 14.529 9.418 -16.467 1.00 96.25 262 ALA A CA 1
ATOM 1833 C C . ALA A 1 262 ? 13.273 9.487 -17.336 1.00 96.25 262 ALA A C 1
ATOM 1835 O O . ALA A 1 262 ? 13.381 9.650 -18.549 1.00 96.25 262 ALA A O 1
ATOM 1836 N N . LEU A 1 263 ? 12.102 9.333 -16.728 1.00 96.75 263 LEU A N 1
ATOM 1837 C CA . LEU A 1 263 ? 10.795 9.302 -17.370 1.00 96.75 263 LEU A CA 1
ATOM 1838 C C . LEU A 1 263 ? 9.982 10.526 -16.930 1.00 96.75 263 LEU A C 1
ATOM 1840 O O . LEU A 1 263 ? 9.920 10.877 -15.754 1.00 96.75 263 LEU A O 1
ATOM 1844 N N . SER A 1 264 ? 9.304 11.148 -17.878 1.00 96.00 264 SER A N 1
ATOM 1845 C CA . SER A 1 264 ? 8.393 12.266 -17.676 1.00 96.00 264 SER A CA 1
ATOM 1846 C C . SER A 1 264 ? 7.020 11.879 -18.198 1.00 96.00 264 SER A C 1
ATOM 1848 O O . SER A 1 264 ? 6.885 11.342 -19.300 1.00 96.00 264 SER A O 1
ATOM 1850 N N . ALA A 1 265 ? 6.008 12.136 -17.380 1.00 95.50 265 ALA A N 1
ATOM 1851 C CA . ALA A 1 265 ? 4.624 11.878 -17.717 1.00 95.50 265 ALA A CA 1
ATOM 1852 C C . ALA A 1 265 ? 4.047 13.060 -18.507 1.00 95.50 265 ALA A C 1
ATOM 1854 O O . ALA A 1 265 ? 4.290 14.216 -18.161 1.00 95.50 265 ALA A O 1
ATOM 1855 N N . ALA A 1 266 ? 3.309 12.778 -19.582 1.00 93.00 266 ALA A N 1
ATOM 1856 C CA . ALA A 1 266 ? 2.553 13.811 -20.287 1.00 93.00 266 ALA A CA 1
ATOM 1857 C C . ALA A 1 266 ? 1.438 14.385 -19.390 1.00 93.00 266 ALA A C 1
ATOM 1859 O O . ALA A 1 266 ? 0.998 13.728 -18.452 1.00 93.00 266 ALA A O 1
ATOM 1860 N N . GLU A 1 267 ? 0.930 15.579 -19.705 1.00 87.75 267 GLU A N 1
ATOM 1861 C CA . GLU A 1 267 ? -0.064 16.288 -18.873 1.00 87.75 267 GLU A CA 1
ATOM 1862 C C . GLU A 1 267 ? -1.348 15.476 -18.611 1.00 87.75 267 GLU A C 1
ATOM 1864 O O . GLU A 1 267 ? -1.910 15.536 -17.523 1.00 87.75 267 GLU A O 1
ATOM 1869 N N . ALA A 1 268 ? -1.785 14.669 -19.581 1.00 89.06 268 ALA A N 1
ATOM 1870 C CA . ALA A 1 268 ? -2.967 13.814 -19.450 1.00 89.06 268 ALA A CA 1
ATOM 1871 C C . ALA A 1 268 ? -2.697 12.475 -18.736 1.00 89.06 268 ALA A C 1
ATOM 1873 O O . ALA A 1 268 ? -3.621 11.681 -18.559 1.00 89.06 268 ALA A O 1
ATOM 1874 N N . PHE A 1 269 ? -1.446 12.188 -18.366 1.00 94.50 269 PHE A N 1
ATOM 1875 C CA . PHE A 1 269 ? -1.085 10.909 -17.774 1.00 94.50 269 PHE A CA 1
ATOM 1876 C C . PHE A 1 269 ? -1.568 10.816 -16.325 1.00 94.50 269 PHE A C 1
ATOM 1878 O O . PHE A 1 269 ? -1.235 11.653 -15.487 1.00 94.50 269 PHE A O 1
ATOM 1885 N N . THR A 1 270 ? -2.276 9.737 -15.999 1.00 93.81 270 THR A N 1
ATOM 1886 C CA . THR A 1 270 ? -2.590 9.371 -14.610 1.00 93.81 270 THR A CA 1
ATOM 1887 C C . THR A 1 270 ? -2.334 7.887 -14.399 1.00 93.81 270 THR A C 1
ATOM 1889 O O . THR A 1 270 ? -2.358 7.113 -15.355 1.00 93.81 270 THR A O 1
ATOM 1892 N N . VAL A 1 271 ? -2.132 7.456 -13.148 1.00 94.00 271 VAL A N 1
ATOM 1893 C CA . VAL A 1 271 ? -1.986 6.018 -12.868 1.00 94.00 271 VAL A CA 1
ATOM 1894 C C . VAL A 1 271 ? -3.208 5.241 -13.362 1.00 94.00 271 VAL A C 1
ATOM 1896 O O . VAL A 1 271 ? -3.033 4.211 -13.991 1.00 94.00 271 VAL A O 1
ATOM 1899 N N . GLN A 1 272 ? -4.431 5.742 -13.168 1.00 93.44 272 GLN A N 1
ATOM 1900 C CA . GLN A 1 272 ? -5.663 5.025 -13.534 1.00 93.44 272 GLN A CA 1
ATOM 1901 C C . GLN A 1 272 ? -5.964 5.020 -15.032 1.00 93.44 272 GLN A C 1
ATOM 1903 O O . GLN A 1 272 ? -6.394 3.995 -15.547 1.00 93.44 272 GLN A O 1
ATOM 1908 N N . ALA A 1 273 ? -5.780 6.148 -15.720 1.00 92.75 273 ALA A N 1
ATOM 1909 C CA . ALA A 1 273 ? -6.137 6.274 -17.135 1.00 92.75 273 ALA A CA 1
ATOM 1910 C C . ALA A 1 273 ? -4.983 5.920 -18.085 1.00 92.75 273 ALA A C 1
ATOM 1912 O O . ALA A 1 273 ? -5.210 5.750 -19.278 1.00 92.75 273 ALA A O 1
ATOM 1913 N N . GLY A 1 274 ? -3.753 5.836 -17.573 1.00 93.06 274 GLY A N 1
ATOM 1914 C CA . GLY A 1 274 ? -2.563 5.714 -18.403 1.00 93.06 274 GLY A CA 1
ATOM 1915 C C . GLY A 1 274 ? -2.236 7.024 -19.126 1.00 93.06 274 GLY A C 1
ATOM 1916 O O . GLY A 1 274 ? -2.610 8.108 -18.681 1.00 93.06 274 GLY A O 1
ATOM 1917 N N . GLY A 1 275 ? -1.501 6.921 -20.229 1.00 95.00 275 GLY A N 1
ATOM 1918 C CA . GLY A 1 275 ? -1.111 8.001 -21.128 1.00 95.00 275 GLY A CA 1
ATOM 1919 C C . GLY A 1 275 ? 0.241 7.719 -21.788 1.00 95.00 275 GLY A C 1
ATOM 1920 O O . GLY A 1 275 ? 0.646 6.571 -21.975 1.00 95.00 275 GLY A O 1
ATOM 1921 N N . THR A 1 276 ? 0.977 8.786 -22.099 1.00 96.44 276 THR A N 1
ATOM 1922 C CA . THR A 1 276 ? 2.333 8.687 -22.654 1.00 96.44 276 THR A CA 1
ATOM 1923 C C . THR A 1 276 ? 3.384 9.045 -21.605 1.00 96.44 276 THR A C 1
ATOM 1925 O O . THR A 1 276 ? 3.306 10.098 -20.969 1.00 96.44 276 THR A O 1
ATOM 1928 N N . LEU A 1 277 ? 4.394 8.186 -21.470 1.00 96.44 277 LEU A N 1
ATOM 1929 C CA . LEU A 1 277 ? 5.634 8.454 -20.750 1.00 96.44 277 LEU A CA 1
ATOM 1930 C C . LEU A 1 277 ? 6.766 8.624 -21.762 1.00 96.44 277 LEU A C 1
ATOM 1932 O O . LEU A 1 277 ? 6.993 7.756 -22.603 1.00 96.44 277 LEU A O 1
ATOM 1936 N N . THR A 1 278 ? 7.514 9.714 -21.659 1.00 96.62 278 THR A N 1
ATOM 1937 C CA . THR A 1 278 ? 8.727 9.938 -22.455 1.00 96.62 278 THR A CA 1
ATOM 1938 C C . THR A 1 278 ? 9.933 9.918 -21.548 1.00 96.62 278 THR A C 1
ATOM 1940 O O . THR A 1 278 ? 9.877 10.487 -20.465 1.00 96.62 278 THR A O 1
ATOM 1943 N N . GLY A 1 279 ? 11.037 9.324 -21.974 1.00 95.88 279 GLY A N 1
ATOM 1944 C CA . GLY A 1 279 ? 12.256 9.332 -21.190 1.00 95.88 279 GLY A CA 1
ATOM 1945 C C . GLY A 1 279 ? 13.511 9.542 -21.998 1.00 95.88 279 GLY A C 1
ATOM 1946 O O . GLY A 1 279 ? 13.526 9.387 -23.219 1.00 95.88 279 GLY A O 1
ATOM 1947 N N . THR A 1 280 ? 14.572 9.872 -21.276 1.00 95.69 280 THR A N 1
ATOM 1948 C CA . THR A 1 280 ? 15.920 10.043 -21.809 1.00 95.69 280 THR A CA 1
ATOM 1949 C C . THR A 1 280 ? 16.896 9.176 -21.039 1.00 95.69 280 THR A C 1
ATOM 1951 O O . THR A 1 280 ? 16.762 9.018 -19.822 1.00 95.69 280 THR A O 1
ATOM 1954 N N . PHE A 1 281 ? 17.886 8.632 -21.737 1.00 95.88 281 PHE A N 1
ATOM 1955 C CA . PHE A 1 281 ? 18.926 7.819 -21.124 1.00 95.88 281 PHE A CA 1
ATOM 1956 C C . PHE A 1 281 ? 20.220 7.841 -21.934 1.00 95.88 281 PHE A C 1
ATOM 1958 O O . PHE A 1 281 ? 20.228 7.937 -23.166 1.00 95.88 281 PHE A O 1
ATOM 1965 N N . ASP A 1 282 ? 21.325 7.673 -21.221 1.00 95.94 282 ASP A N 1
ATOM 1966 C CA . ASP A 1 282 ? 22.653 7.595 -21.810 1.00 95.94 282 ASP A CA 1
ATOM 1967 C C . ASP A 1 282 ? 23.124 6.148 -21.783 1.00 95.94 282 ASP A C 1
ATOM 1969 O O . ASP A 1 282 ? 23.123 5.495 -20.739 1.00 95.94 282 ASP A O 1
ATOM 1973 N N . VAL A 1 283 ? 23.519 5.620 -22.936 1.00 94.62 283 VAL A N 1
ATOM 1974 C CA . VAL A 1 283 ? 24.058 4.264 -23.004 1.00 94.62 283 VAL A CA 1
ATOM 1975 C C . VAL A 1 283 ? 25.556 4.347 -22.758 1.00 94.62 283 VAL A C 1
ATOM 1977 O O . VAL A 1 283 ? 26.297 4.933 -23.546 1.00 94.62 283 VAL A O 1
ATOM 1980 N N . GLY A 1 284 ? 25.993 3.773 -21.638 1.00 93.25 284 GLY A N 1
ATOM 1981 C CA . GLY A 1 284 ? 27.403 3.658 -21.288 1.00 93.25 284 GLY A CA 1
ATOM 1982 C C . GLY A 1 284 ? 28.105 2.531 -22.044 1.00 93.25 284 GLY A C 1
ATOM 1983 O O . GLY A 1 284 ? 27.498 1.816 -22.845 1.00 93.25 284 GLY A O 1
ATOM 1984 N N . ALA A 1 285 ? 29.392 2.347 -21.751 1.00 93.12 285 ALA A N 1
ATOM 1985 C CA . ALA A 1 285 ? 30.195 1.291 -22.358 1.00 93.12 285 ALA A CA 1
ATOM 1986 C C . ALA A 1 285 ? 29.620 -0.106 -22.076 1.00 93.12 285 ALA A C 1
ATOM 1988 O O . ALA A 1 285 ? 29.216 -0.416 -20.953 1.00 93.12 285 ALA A O 1
ATOM 1989 N N . PHE A 1 286 ? 29.635 -0.962 -23.092 1.00 93.88 286 PHE A N 1
ATOM 1990 C CA . PHE A 1 286 ? 29.126 -2.317 -23.006 1.00 93.88 286 PHE A CA 1
ATOM 1991 C C . PHE A 1 286 ? 30.150 -3.277 -22.403 1.00 93.88 286 PHE A C 1
ATOM 1993 O O . PHE A 1 286 ? 31.366 -3.190 -22.602 1.00 93.88 286 PHE A O 1
ATOM 2000 N N . THR A 1 287 ? 29.622 -4.269 -21.701 1.00 92.12 287 THR A N 1
ATOM 2001 C CA . THR A 1 287 ? 30.356 -5.424 -21.189 1.00 92.12 287 THR A CA 1
ATOM 2002 C C . THR A 1 287 ? 29.884 -6.694 -21.898 1.00 92.12 287 THR A C 1
ATOM 2004 O O . THR A 1 287 ? 28.842 -6.702 -22.549 1.00 92.12 287 THR A O 1
ATOM 2007 N N . GLY A 1 288 ? 30.680 -7.767 -21.858 1.00 88.06 288 GLY A N 1
ATOM 2008 C CA . GLY A 1 288 ? 30.309 -9.052 -22.474 1.00 88.06 288 GLY A CA 1
ATOM 2009 C C . GLY A 1 288 ? 30.502 -9.160 -23.997 1.00 88.06 288 GLY A C 1
ATOM 2010 O O . GLY A 1 288 ? 30.329 -10.242 -24.541 1.00 88.06 288 GLY A O 1
ATOM 2011 N N . CYS A 1 289 ? 30.939 -8.099 -24.686 1.00 84.88 289 CYS A N 1
ATOM 2012 C CA . CYS A 1 289 ? 31.098 -8.079 -26.153 1.00 84.88 289 CYS A CA 1
ATOM 2013 C C . CYS A 1 289 ? 32.366 -8.746 -26.720 1.00 84.88 289 CYS A C 1
ATOM 2015 O O . CYS A 1 289 ? 32.585 -8.726 -27.935 1.00 84.88 289 CYS A O 1
ATOM 2017 N N . GLY A 1 290 ? 33.256 -9.263 -25.868 1.00 85.38 290 GLY A N 1
ATOM 2018 C CA . GLY A 1 290 ? 34.556 -9.794 -26.294 1.00 85.38 290 GLY A CA 1
ATOM 2019 C C . GLY A 1 290 ? 35.378 -8.786 -27.113 1.00 85.38 290 GLY A C 1
ATOM 2020 O O . GLY A 1 290 ? 35.416 -7.595 -26.799 1.00 85.38 290 GLY A O 1
ATOM 2021 N N . ALA A 1 291 ? 36.019 -9.261 -28.187 1.00 85.12 291 ALA A N 1
ATOM 2022 C CA . ALA A 1 291 ? 36.881 -8.449 -29.054 1.00 85.12 291 ALA A CA 1
ATOM 2023 C C . ALA A 1 291 ? 36.138 -7.336 -29.825 1.00 85.12 291 ALA A C 1
ATOM 2025 O O . ALA A 1 291 ? 36.766 -6.381 -30.274 1.00 85.12 291 ALA A O 1
ATOM 2026 N N . PHE A 1 292 ? 34.810 -7.426 -29.958 1.00 85.81 292 PHE A N 1
ATOM 2027 C CA . PHE A 1 292 ? 34.001 -6.466 -30.721 1.00 85.81 292 PHE A CA 1
ATOM 2028 C C . PHE A 1 292 ? 33.494 -5.285 -29.890 1.00 85.81 292 PHE A C 1
ATOM 2030 O O . PHE A 1 292 ? 32.844 -4.393 -30.438 1.00 85.81 292 PHE A O 1
ATOM 2037 N N . ARG A 1 293 ? 33.826 -5.231 -28.591 1.00 89.06 293 ARG A N 1
ATOM 2038 C CA . ARG A 1 293 ? 33.452 -4.125 -27.698 1.00 89.06 293 ARG A CA 1
ATOM 2039 C C . ARG A 1 293 ? 33.707 -2.733 -28.301 1.00 89.06 293 ARG A C 1
ATOM 2041 O O . ARG A 1 293 ? 32.770 -1.944 -28.281 1.00 89.06 293 ARG A O 1
ATOM 2048 N N . PRO A 1 294 ? 34.881 -2.414 -28.891 1.00 88.44 294 PRO A N 1
ATOM 2049 C CA . PRO A 1 294 ? 35.126 -1.067 -29.418 1.00 88.44 294 PRO A CA 1
ATOM 2050 C C . PRO A 1 294 ? 34.143 -0.657 -30.523 1.00 88.44 294 PRO A C 1
ATOM 2052 O O . PRO A 1 294 ? 33.771 0.508 -30.622 1.00 88.44 294 PRO A O 1
ATOM 2055 N N . VAL A 1 295 ? 33.701 -1.618 -31.343 1.00 87.88 295 VAL A N 1
ATOM 2056 C CA . VAL A 1 295 ? 32.734 -1.376 -32.424 1.00 87.88 295 VAL A CA 1
ATOM 2057 C C . VAL A 1 295 ? 31.336 -1.148 -31.851 1.00 87.88 295 VAL A C 1
ATOM 2059 O O . VAL A 1 295 ? 30.647 -0.223 -32.275 1.00 87.88 295 VAL A O 1
ATOM 2062 N N . VAL A 1 296 ? 30.930 -1.964 -30.873 1.00 89.62 296 VAL A N 1
ATOM 2063 C CA . VAL A 1 296 ? 29.632 -1.835 -30.190 1.00 89.62 296 VAL A CA 1
ATOM 2064 C C . VAL A 1 296 ? 29.547 -0.501 -29.446 1.00 89.62 296 VAL A C 1
ATOM 2066 O O . VAL A 1 296 ? 28.581 0.235 -29.636 1.00 89.62 296 VAL A O 1
ATOM 2069 N N . ASP A 1 297 ? 30.582 -0.154 -28.678 1.00 91.31 297 ASP A N 1
ATOM 2070 C CA . ASP A 1 297 ? 30.654 1.099 -27.923 1.00 91.31 297 ASP A CA 1
ATOM 2071 C C . ASP A 1 297 ? 30.580 2.308 -28.869 1.00 91.31 297 ASP A C 1
ATOM 2073 O O . ASP A 1 297 ? 29.773 3.208 -28.664 1.00 91.31 297 ASP A O 1
ATOM 2077 N N . HIS A 1 298 ? 31.334 2.307 -29.973 1.00 89.00 298 HIS A N 1
ATOM 2078 C CA . HIS A 1 298 ? 31.297 3.413 -30.936 1.00 89.00 298 HIS A CA 1
ATOM 2079 C C . HIS A 1 298 ? 29.918 3.607 -31.596 1.00 89.00 298 HIS A C 1
ATOM 2081 O O . HIS A 1 298 ? 29.513 4.731 -31.909 1.00 89.00 298 HIS A O 1
ATOM 2087 N N . LEU A 1 299 ? 29.191 2.514 -31.833 1.00 90.06 299 LEU A N 1
ATOM 2088 C CA . LEU A 1 299 ? 27.878 2.559 -32.468 1.00 90.06 299 LEU A CA 1
ATOM 2089 C C . LEU A 1 299 ? 26.774 2.982 -31.501 1.00 90.06 299 LEU A C 1
ATOM 2091 O O . LEU A 1 299 ? 25.954 3.824 -31.869 1.00 90.06 299 LEU A O 1
ATOM 2095 N N . LEU A 1 300 ? 26.750 2.395 -30.303 1.00 91.19 300 LEU A N 1
ATOM 2096 C CA . LEU A 1 300 ? 25.592 2.412 -29.409 1.00 91.19 300 LEU A CA 1
ATOM 2097 C C . LEU A 1 300 ? 25.828 3.125 -28.076 1.00 91.19 300 LEU A C 1
ATOM 2099 O O . LEU A 1 300 ? 24.853 3.596 -27.499 1.00 91.19 300 LEU A O 1
ATOM 2103 N N . ALA A 1 301 ? 27.068 3.236 -27.587 1.00 92.88 301 ALA A N 1
ATOM 2104 C CA . ALA A 1 301 ? 27.361 3.913 -26.322 1.00 92.88 301 ALA A CA 1
ATOM 2105 C C . ALA A 1 301 ? 27.397 5.437 -26.515 1.00 92.88 301 ALA A C 1
ATOM 2107 O O . ALA A 1 301 ? 28.455 6.069 -26.561 1.00 92.88 301 ALA A O 1
ATOM 2108 N N . LYS A 1 302 ? 26.213 6.024 -26.710 1.00 91.50 302 LYS A N 1
ATOM 2109 C CA . LYS A 1 302 ? 26.014 7.458 -26.934 1.00 91.50 302 LYS A CA 1
ATOM 2110 C C . LYS A 1 302 ? 25.060 8.044 -25.897 1.00 91.50 302 LYS A C 1
ATOM 2112 O O . LYS A 1 302 ? 24.152 7.337 -25.455 1.00 91.50 302 LYS A O 1
ATOM 2117 N N . PRO A 1 303 ? 25.228 9.326 -25.539 1.00 93.81 303 PRO A N 1
ATOM 2118 C CA . PRO A 1 303 ? 24.245 10.038 -24.741 1.00 93.81 303 PRO A CA 1
ATOM 2119 C C . PRO A 1 303 ? 23.021 10.450 -25.572 1.00 93.81 303 PRO A C 1
ATOM 2121 O O . PRO A 1 303 ? 23.059 10.438 -26.807 1.00 93.81 303 PRO A O 1
ATOM 2124 N N . GLY A 1 304 ? 21.954 10.864 -24.889 1.00 92.88 304 GLY A N 1
ATOM 2125 C CA . GLY A 1 304 ? 20.782 11.499 -25.498 1.00 92.88 304 GLY A CA 1
ATOM 2126 C C . GLY A 1 304 ? 19.835 10.542 -26.223 1.00 92.88 304 GLY A C 1
ATOM 2127 O O . GLY A 1 304 ? 19.142 10.954 -27.153 1.00 92.88 304 GLY A O 1
ATOM 2128 N N . ASN A 1 305 ? 19.804 9.267 -25.830 1.00 95.31 305 ASN A N 1
ATOM 2129 C CA . ASN A 1 305 ? 18.802 8.335 -26.341 1.00 95.31 305 ASN A CA 1
ATOM 2130 C C . ASN A 1 305 ? 17.451 8.652 -25.712 1.00 95.31 305 ASN A C 1
ATOM 2132 O O . ASN A 1 305 ? 17.382 9.130 -24.577 1.00 95.31 305 ASN A O 1
ATOM 2136 N N . THR A 1 306 ? 16.379 8.353 -26.436 1.00 96.62 306 THR A N 1
ATOM 2137 C CA . THR A 1 306 ? 15.017 8.582 -25.953 1.00 96.62 306 THR A CA 1
ATOM 2138 C C . THR A 1 306 ? 14.205 7.299 -25.957 1.00 96.62 306 THR A C 1
ATOM 2140 O O . THR A 1 306 ? 14.481 6.368 -26.714 1.00 96.62 306 THR A O 1
ATOM 2143 N N . ILE A 1 307 ? 13.200 7.242 -25.092 1.00 95.50 307 ILE A N 1
ATOM 2144 C CA . ILE A 1 307 ? 12.187 6.190 -25.056 1.00 95.50 307 ILE A CA 1
ATOM 2145 C C . ILE A 1 307 ? 10.809 6.834 -24.937 1.00 95.50 307 ILE A C 1
ATOM 2147 O O . ILE A 1 307 ? 10.650 7.872 -24.304 1.00 95.50 307 ILE A O 1
ATOM 2151 N N . THR A 1 308 ? 9.811 6.252 -25.579 1.00 96.69 308 THR A N 1
ATOM 2152 C CA . THR A 1 308 ? 8.408 6.643 -25.488 1.00 96.69 308 THR A CA 1
ATOM 2153 C C . THR A 1 308 ? 7.595 5.390 -25.226 1.00 96.69 308 THR A C 1
ATOM 2155 O O . THR A 1 308 ? 7.721 4.406 -25.951 1.00 96.69 308 THR A O 1
ATOM 2158 N N . ILE A 1 309 ? 6.797 5.424 -24.167 1.00 96.25 309 ILE A N 1
ATOM 2159 C CA . ILE A 1 309 ? 5.884 4.362 -23.767 1.00 96.25 309 ILE A CA 1
ATOM 2160 C C . ILE A 1 309 ? 4.477 4.939 -23.829 1.00 96.25 309 ILE A C 1
ATOM 2162 O O . ILE A 1 309 ? 4.196 5.940 -23.171 1.00 96.25 309 ILE A O 1
ATOM 2166 N N . THR A 1 310 ? 3.598 4.312 -24.597 1.00 95.94 310 THR A N 1
ATOM 2167 C CA . THR A 1 310 ? 2.200 4.732 -24.728 1.00 95.94 310 THR A CA 1
ATOM 2168 C C . THR A 1 310 ? 1.301 3.611 -24.239 1.00 95.94 310 THR A C 1
ATOM 2170 O O . THR A 1 310 ? 1.424 2.483 -24.719 1.00 95.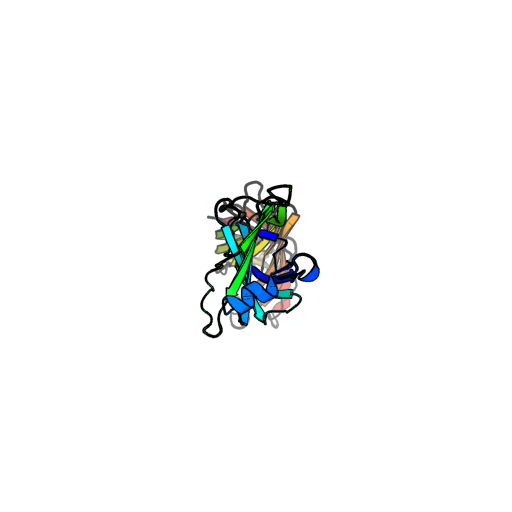94 310 THR A O 1
ATOM 2173 N N . THR A 1 311 ? 0.425 3.904 -23.278 1.00 93.06 311 THR A N 1
ATOM 2174 C CA . THR A 1 311 ? -0.595 2.954 -22.816 1.00 93.06 311 THR A CA 1
ATOM 2175 C C . THR A 1 311 ? -1.687 2.779 -23.870 1.00 93.06 311 THR A C 1
ATOM 2177 O O . THR A 1 311 ? -2.030 3.736 -24.568 1.00 93.06 311 THR A O 1
ATOM 2180 N N . GLY A 1 312 ? -2.200 1.556 -23.995 1.00 78.88 312 GLY A N 1
ATOM 2181 C CA . GLY A 1 312 ? -3.319 1.192 -24.870 1.00 78.88 312 GLY A CA 1
ATOM 2182 C C . GLY A 1 312 ? -4.635 1.027 -24.130 1.00 78.88 312 GLY A C 1
ATOM 2183 O O . GLY A 1 312 ? -4.607 0.959 -22.882 1.00 78.88 312 GLY A O 1
#